Protein AF-A0A9P8BCV2-F1 (afdb_monomer)

Secondary structure (DSSP, 8-state):
------------S-------HHHHHHHHHTT-----SPPHHHHT-SEEEHHHHHHHGGG-S-EEEEEE---EEETTEEE--SS-EEEE-TTS--------STTSSHHHHHHHHHHHHH--S-TTTEE-SSPPP------PPTT-----GGGGGG--SSTTS-PPPEEEEE-GGGHHHHHHHHHHHHGGGEEEEE--B-GGG--HHHHHHHTT--TTS---HHHHHHHHHHHHHGGG--HHHHHHHHHHHHHTT-S-HHHHHHHHHHHHHHHHTBPPPTT--

Nearest PDB structures (foldseek):
  4cvh-assembly1_A-2  TM=4.518E-01  e=1.586E+00  Homo sapiens
  7s04-assembly1_A-2  TM=5.227E-01  e=4.263E+00  Acinetobacter baumannii
  1z9b-assembly1_A  TM=2.284E-01  e=1.909E+00  Geobacillus stearothermophilus

Sequence (281 aa):
MSRGLKGIMTPDTDSLTILTLEELLEFDLLDVRMSNELPHEVITAPLMTRDAYQLVATGIPQYGVIGSIISVHAHNAVEHHSDPRLYLNTNTPFSAIVCGVQGSGKSHTVGVLLEAMMIPGDGRLGTLEKRLSGLVLHYGEHGRLQVCEAAYQCLGLNRSVQVPTVKVYVSPSQITTMGKLYNDVFGNKVEVIPLKIAHRELDARAFLTMMCVNASADPPLYVQIILSLLREMGEDFKYPEFQIMLEEKKKNKELNPMQLSGLQQRMALLESFLQPELGTA

Structure (mmCIF, N/CA/C/O backbone):
data_AF-A0A9P8BCV2-F1
#
_entry.id   AF-A0A9P8BCV2-F1
#
loop_
_atom_site.group_PDB
_atom_site.id
_atom_site.type_symbol
_atom_site.label_atom_id
_atom_site.label_alt_id
_atom_site.label_comp_id
_atom_site.label_asym_id
_atom_site.label_entity_id
_atom_site.label_seq_id
_atom_site.pdbx_PDB_ins_code
_atom_site.Cartn_x
_atom_site.Cartn_y
_atom_site.Cartn_z
_atom_site.occupancy
_atom_site.B_iso_or_equiv
_atom_site.auth_seq_id
_atom_site.auth_comp_id
_atom_site.auth_asym_id
_atom_site.auth_atom_id
_atom_site.pdbx_PDB_model_num
ATOM 1 N N . MET A 1 1 ? 47.663 -57.615 -53.445 1.00 35.28 1 MET A N 1
ATOM 2 C CA . MET A 1 1 ? 46.725 -58.269 -52.506 1.00 35.28 1 MET A CA 1
ATOM 3 C C . MET A 1 1 ? 45.765 -57.195 -52.026 1.00 35.28 1 MET A C 1
ATOM 5 O O . MET A 1 1 ? 46.194 -56.258 -51.382 1.00 35.28 1 MET A O 1
ATOM 9 N N . SER A 1 2 ? 44.596 -57.123 -52.660 1.00 28.98 2 SER A N 1
ATOM 10 C CA . SER A 1 2 ? 43.327 -57.633 -52.107 1.00 28.98 2 SER A CA 1
ATOM 11 C C . SER A 1 2 ? 42.644 -56.559 -51.250 1.00 28.98 2 SER A C 1
ATOM 13 O O . SER A 1 2 ? 43.036 -56.376 -50.109 1.00 28.98 2 SER A O 1
ATOM 15 N N . ARG A 1 3 ? 41.774 -55.730 -51.853 1.00 29.70 3 ARG A N 1
ATOM 16 C CA . ARG A 1 3 ? 40.280 -55.824 -51.868 1.00 29.70 3 ARG A CA 1
ATOM 17 C C . ARG A 1 3 ? 39.721 -54.867 -50.797 1.00 29.70 3 ARG A C 1
ATOM 19 O O . ARG A 1 3 ? 40.200 -54.927 -49.681 1.00 29.70 3 ARG A O 1
ATOM 26 N N . GLY A 1 4 ? 38.745 -53.981 -50.993 1.00 27.59 4 GLY A N 1
ATOM 27 C CA . GLY A 1 4 ? 37.910 -53.516 -52.111 1.00 27.59 4 GLY A CA 1
ATOM 28 C C . GLY A 1 4 ? 37.155 -52.265 -51.593 1.00 27.59 4 GLY A C 1
ATOM 29 O O . GLY A 1 4 ? 36.852 -52.192 -50.411 1.00 27.59 4 GLY A O 1
ATOM 30 N N . LEU A 1 5 ? 37.166 -51.146 -52.320 1.00 28.47 5 LEU A N 1
ATOM 31 C CA . LEU A 1 5 ? 36.038 -50.557 -53.067 1.00 28.47 5 LEU A CA 1
ATOM 32 C C . LEU A 1 5 ? 34.661 -50.466 -52.367 1.00 28.47 5 LEU A C 1
ATOM 34 O O . LEU A 1 5 ? 34.010 -51.479 -52.150 1.00 28.47 5 LEU A O 1
ATOM 38 N N . LYS A 1 6 ? 34.189 -49.206 -52.331 1.00 29.22 6 LYS A N 1
ATOM 39 C CA . LYS A 1 6 ? 32.823 -48.692 -52.585 1.00 29.22 6 LYS A CA 1
ATOM 40 C C . LYS A 1 6 ? 31.719 -48.934 -51.551 1.00 29.22 6 LYS A C 1
ATOM 42 O O . LYS A 1 6 ? 31.369 -50.062 -51.248 1.00 29.22 6 LYS A O 1
ATOM 47 N N . GLY A 1 7 ? 31.034 -47.836 -51.221 1.00 26.39 7 GLY A N 1
ATOM 48 C CA . GLY A 1 7 ? 29.643 -47.865 -50.773 1.00 26.39 7 GLY A CA 1
ATOM 49 C C . GLY A 1 7 ? 29.224 -46.592 -50.050 1.00 26.39 7 GLY A C 1
ATOM 50 O O . GLY A 1 7 ? 29.463 -46.459 -48.860 1.00 26.39 7 GLY A O 1
ATOM 51 N N . ILE A 1 8 ? 28.594 -45.669 -50.776 1.00 41.44 8 ILE A N 1
ATOM 52 C CA . ILE A 1 8 ? 27.680 -44.671 -50.211 1.00 41.44 8 ILE A CA 1
ATOM 53 C C . ILE A 1 8 ? 26.547 -45.436 -49.514 1.00 41.44 8 ILE A C 1
ATOM 55 O O . ILE A 1 8 ? 25.941 -46.291 -50.156 1.00 41.44 8 ILE A O 1
ATOM 59 N N . MET A 1 9 ? 26.242 -45.118 -48.255 1.00 26.98 9 MET A N 1
ATOM 60 C CA . MET A 1 9 ? 24.944 -45.415 -47.639 1.00 26.98 9 MET A CA 1
ATOM 61 C C . MET A 1 9 ? 24.757 -44.550 -46.389 1.00 26.98 9 MET A C 1
ATOM 63 O O . MET A 1 9 ? 25.494 -44.678 -45.416 1.00 26.98 9 MET A O 1
ATOM 67 N N . THR A 1 10 ? 23.780 -43.649 -46.443 1.00 40.22 10 THR A N 1
ATOM 68 C CA . THR A 1 10 ? 23.017 -43.198 -45.271 1.00 40.22 10 THR A CA 1
ATOM 69 C C . THR A 1 10 ? 22.343 -44.404 -44.612 1.00 40.22 10 THR A C 1
ATOM 71 O O . THR A 1 10 ? 21.881 -45.288 -45.337 1.00 40.22 10 THR A O 1
ATOM 74 N N . PRO A 1 11 ? 22.331 -44.464 -43.275 1.00 33.59 11 PRO A N 1
ATOM 75 C CA . PRO A 1 11 ? 21.096 -44.776 -42.530 1.00 33.59 11 PRO A CA 1
ATOM 76 C C . PRO A 1 11 ? 21.028 -43.962 -41.209 1.00 33.59 11 PRO A C 1
ATOM 78 O O . PRO A 1 11 ? 22.062 -43.606 -40.657 1.00 33.59 11 PRO A O 1
ATOM 81 N N . ASP A 1 12 ? 19.916 -43.594 -40.582 1.00 26.61 12 ASP A N 1
ATOM 82 C CA . ASP A 1 12 ? 18.494 -43.780 -40.832 1.00 26.61 12 ASP A CA 1
ATOM 83 C C . ASP A 1 12 ? 17.765 -42.637 -40.102 1.00 26.61 12 ASP A C 1
ATOM 85 O O . ASP A 1 12 ? 17.915 -42.434 -38.895 1.00 26.61 12 ASP A O 1
ATOM 89 N N . THR A 1 13 ? 16.963 -41.875 -40.840 1.00 41.53 13 THR A N 1
ATOM 90 C CA . THR A 1 13 ? 15.673 -41.418 -40.322 1.00 41.53 13 THR A CA 1
ATOM 91 C C . THR A 1 13 ? 14.860 -42.668 -40.024 1.00 41.53 13 THR A C 1
ATOM 93 O O . THR A 1 13 ? 14.576 -43.404 -40.961 1.00 41.53 13 THR A O 1
ATOM 96 N N . ASP A 1 14 ? 14.580 -42.912 -38.746 1.00 39.12 14 ASP A N 1
ATOM 97 C CA . ASP A 1 14 ? 13.465 -43.703 -38.199 1.00 39.12 14 ASP A CA 1
ATOM 98 C C . ASP A 1 14 ? 13.907 -44.405 -36.919 1.00 39.12 14 ASP A C 1
ATOM 100 O O . ASP A 1 14 ? 14.272 -45.575 -36.858 1.00 39.12 14 ASP A O 1
ATOM 104 N N . SER A 1 15 ? 13.830 -43.653 -35.831 1.00 34.03 15 SER A N 1
ATOM 105 C CA . SER A 1 15 ? 13.477 -44.219 -34.533 1.00 34.03 15 SER A CA 1
ATOM 106 C C . SER A 1 15 ? 12.518 -43.245 -33.863 1.00 34.03 15 SER A C 1
ATOM 108 O O . SER A 1 15 ? 12.778 -42.718 -32.788 1.00 34.03 15 SER A O 1
ATOM 110 N N . LEU A 1 16 ? 11.406 -42.957 -34.548 1.00 38.34 16 LEU A N 1
ATOM 111 C CA . LEU A 1 16 ? 10.185 -42.568 -33.856 1.00 38.34 16 LEU A CA 1
ATOM 112 C C . LEU A 1 16 ? 9.770 -43.810 -33.073 1.00 38.34 16 LEU A C 1
ATOM 114 O O . LEU A 1 16 ? 9.130 -44.710 -33.615 1.00 38.34 16 LEU A O 1
ATOM 118 N N . THR A 1 17 ? 10.220 -43.907 -31.825 1.00 45.47 17 THR A N 1
ATOM 119 C CA . THR A 1 17 ? 9.659 -44.849 -30.864 1.00 45.47 17 THR A CA 1
ATOM 120 C C . THR A 1 17 ? 8.167 -44.546 -30.837 1.00 45.47 17 THR A C 1
ATOM 122 O O . THR A 1 17 ? 7.758 -43.484 -30.369 1.00 45.47 17 THR A O 1
ATOM 125 N N . ILE A 1 18 ? 7.358 -45.410 -31.453 1.00 51.16 18 ILE A N 1
ATOM 126 C CA . ILE A 1 18 ? 5.905 -45.295 -31.394 1.00 51.16 18 ILE A CA 1
ATOM 127 C C . ILE A 1 18 ? 5.555 -45.589 -29.942 1.00 51.16 18 ILE A C 1
ATOM 129 O O . ILE A 1 18 ? 5.502 -46.751 -29.543 1.00 51.16 18 ILE A O 1
ATOM 133 N N . LEU A 1 19 ? 5.413 -44.523 -29.156 1.00 56.12 19 LEU A N 1
ATOM 134 C CA . LEU A 1 19 ? 4.905 -44.609 -27.799 1.00 56.12 19 LEU A CA 1
ATOM 135 C C . LEU A 1 19 ? 3.534 -45.275 -27.869 1.00 56.12 19 LEU A C 1
ATOM 137 O O . LEU A 1 19 ? 2.700 -44.964 -28.727 1.00 56.12 19 LEU A O 1
ATOM 141 N N . THR A 1 20 ? 3.334 -46.246 -26.998 1.00 65.00 20 THR A N 1
ATOM 142 C CA . THR A 1 20 ? 2.060 -46.932 -26.850 1.00 65.00 20 THR A CA 1
ATOM 143 C C . THR A 1 20 ? 0.978 -45.934 -26.422 1.00 65.00 20 THR A C 1
ATOM 145 O O . THR A 1 20 ? 1.253 -44.894 -25.824 1.00 65.00 20 THR A O 1
ATOM 148 N N . LEU A 1 21 ? -0.285 -46.235 -26.737 1.00 62.31 21 LEU A N 1
ATOM 149 C CA . LEU A 1 21 ? -1.427 -45.415 -26.305 1.00 62.31 21 LEU A CA 1
ATOM 150 C C . LEU A 1 21 ? -1.481 -45.248 -24.776 1.00 62.31 21 LEU A C 1
ATOM 152 O O . LEU A 1 21 ? -1.946 -44.215 -24.304 1.00 62.31 21 LEU A O 1
ATOM 156 N N . GLU A 1 22 ? -0.991 -46.238 -24.025 1.00 59.25 22 GLU A N 1
ATOM 157 C CA . GLU A 1 22 ? -0.863 -46.170 -22.566 1.00 59.25 22 GLU A CA 1
ATOM 158 C C . GLU A 1 22 ? 0.192 -45.142 -22.140 1.00 59.25 22 GLU A C 1
ATOM 160 O O . GLU A 1 22 ? -0.127 -44.269 -21.342 1.00 59.25 22 GLU A O 1
ATOM 165 N N . GLU A 1 23 ? 1.387 -45.143 -22.743 1.00 56.31 23 GLU A N 1
ATOM 166 C CA . GLU A 1 23 ? 2.422 -44.133 -22.464 1.00 56.31 23 GLU A CA 1
ATOM 167 C C . GLU A 1 23 ? 1.930 -42.709 -22.782 1.00 56.31 23 GLU A C 1
ATOM 169 O O . GLU A 1 23 ? 2.164 -41.782 -22.012 1.00 56.31 23 GLU A O 1
ATOM 174 N N . LEU A 1 24 ? 1.183 -42.520 -23.876 1.00 59.53 24 LEU A N 1
ATOM 175 C CA . LEU A 1 24 ? 0.596 -41.218 -24.228 1.00 59.53 24 LEU A CA 1
ATOM 176 C C . LEU A 1 24 ? -0.465 -40.740 -23.218 1.00 59.53 24 LEU A C 1
ATOM 178 O O . LEU A 1 24 ? -0.552 -39.541 -22.957 1.00 59.53 24 LEU A O 1
ATOM 182 N N . LEU A 1 25 ? -1.247 -41.656 -22.638 1.00 64.69 25 LEU A N 1
ATOM 183 C CA . LEU A 1 25 ? -2.223 -41.361 -21.579 1.00 64.69 25 LEU A CA 1
ATOM 184 C C . LEU A 1 25 ? -1.544 -41.072 -20.232 1.00 64.69 25 LEU A C 1
ATOM 186 O O . LEU A 1 25 ? -2.011 -40.217 -19.480 1.00 64.69 25 LEU A O 1
ATOM 190 N N . GLU A 1 26 ? -0.435 -41.750 -19.931 1.00 59.22 26 GLU A N 1
ATOM 191 C CA . GLU A 1 26 ? 0.380 -41.475 -18.744 1.00 59.22 26 GLU A CA 1
ATOM 192 C C . GLU A 1 26 ? 1.004 -40.073 -18.807 1.00 59.22 26 GLU A C 1
ATOM 194 O O . GLU A 1 26 ? 0.989 -39.352 -17.809 1.00 59.22 26 GLU A O 1
ATOM 199 N N . PHE A 1 27 ? 1.472 -39.637 -19.983 1.00 56.78 27 PHE A N 1
ATOM 200 C CA . PHE A 1 27 ? 1.977 -38.272 -20.180 1.00 56.78 27 PHE A CA 1
ATOM 201 C C . PHE A 1 27 ? 0.885 -37.196 -20.102 1.00 56.78 27 PHE A C 1
ATOM 203 O O . PHE A 1 27 ? 1.161 -36.103 -19.605 1.00 56.78 27 PHE A O 1
ATOM 210 N N . ASP A 1 28 ? -0.346 -37.504 -20.524 1.00 63.59 28 ASP A N 1
ATOM 211 C CA . ASP A 1 28 ? -1.507 -36.609 -20.388 1.00 63.59 28 ASP A CA 1
ATOM 212 C C . ASP A 1 28 ? -1.880 -36.393 -18.908 1.00 63.59 28 ASP A C 1
ATOM 214 O O . ASP A 1 28 ? -2.215 -35.285 -18.492 1.00 63.59 28 ASP A O 1
ATOM 218 N N . LEU A 1 29 ? -1.731 -37.430 -18.073 1.00 56.41 29 LEU A N 1
ATOM 219 C CA . LEU A 1 29 ? -1.966 -37.340 -16.628 1.00 56.41 29 LEU A CA 1
ATOM 220 C C . LEU A 1 29 ? -0.849 -36.593 -15.874 1.00 56.41 29 LEU A C 1
ATOM 222 O O . LEU A 1 29 ? -1.092 -36.033 -14.805 1.00 56.41 29 LEU A O 1
ATOM 226 N N . LEU A 1 30 ? 0.374 -36.618 -16.408 1.00 55.69 30 LEU A N 1
ATOM 227 C CA . LEU A 1 30 ? 1.557 -35.986 -15.815 1.00 55.69 30 LEU A CA 1
ATOM 228 C C . LEU A 1 30 ? 1.764 -34.529 -16.266 1.00 55.69 30 LEU A C 1
ATOM 230 O O . LEU A 1 30 ? 2.697 -33.889 -15.785 1.00 55.69 30 LEU A O 1
ATOM 234 N N . ASP A 1 31 ? 0.931 -34.013 -17.180 1.00 55.44 31 ASP A N 1
ATOM 235 C CA . ASP A 1 31 ? 1.073 -32.700 -17.841 1.00 55.44 31 ASP A CA 1
ATOM 236 C C . ASP A 1 31 ? 2.490 -32.454 -18.404 1.00 55.44 31 ASP A C 1
ATOM 238 O O . ASP A 1 31 ? 2.954 -31.324 -18.568 1.00 55.44 31 ASP A O 1
ATOM 242 N N . VAL A 1 32 ? 3.213 -33.533 -18.726 1.00 53.34 32 VAL A N 1
ATOM 243 C CA . VAL A 1 32 ? 4.519 -33.458 -19.385 1.00 53.34 32 VAL A CA 1
ATOM 244 C C . VAL A 1 32 ? 4.248 -33.374 -20.877 1.00 53.34 32 VAL A C 1
ATOM 246 O O . VAL A 1 32 ? 4.408 -34.327 -21.639 1.00 53.34 32 VAL A O 1
ATOM 249 N N . ARG A 1 33 ? 3.807 -32.197 -21.315 1.00 52.78 33 ARG A N 1
ATOM 250 C CA . ARG A 1 33 ? 3.829 -31.864 -22.734 1.00 52.78 33 ARG A CA 1
ATOM 251 C C . ARG A 1 33 ? 5.293 -31.783 -23.153 1.00 52.78 33 ARG A C 1
ATOM 253 O O . ARG A 1 33 ? 6.055 -30.994 -22.600 1.00 52.78 33 ARG A O 1
ATOM 260 N N . MET A 1 34 ? 5.700 -32.565 -24.154 1.00 49.19 34 MET A N 1
ATOM 261 C CA . MET A 1 34 ? 6.933 -32.288 -24.901 1.00 49.19 34 MET A CA 1
ATOM 262 C C . MET A 1 34 ? 6.725 -31.001 -25.704 1.00 49.19 34 MET A C 1
ATOM 264 O O . MET A 1 34 ? 6.415 -31.020 -26.894 1.00 49.19 34 MET A O 1
ATOM 268 N N . SER A 1 35 ? 6.781 -29.868 -25.019 1.00 47.97 35 SER A N 1
ATOM 269 C CA . SER A 1 35 ? 6.360 -28.595 -25.563 1.00 47.97 35 SER A CA 1
ATOM 270 C C . SER A 1 35 ? 7.542 -27.859 -26.187 1.00 47.97 35 SER A C 1
ATOM 272 O O . SER A 1 35 ? 8.521 -27.554 -25.513 1.00 47.97 35 SER A O 1
ATOM 274 N N . ASN A 1 36 ? 7.375 -27.431 -27.439 1.00 49.69 36 ASN A N 1
ATOM 275 C CA . ASN A 1 36 ? 8.063 -26.260 -28.007 1.00 49.69 36 ASN A CA 1
ATOM 276 C C . ASN A 1 36 ? 7.645 -24.938 -27.306 1.00 49.69 36 ASN A C 1
ATOM 278 O O . ASN A 1 36 ? 7.852 -23.852 -27.846 1.00 49.69 36 ASN A O 1
ATOM 282 N N . GLU A 1 37 ? 6.999 -25.016 -26.141 1.00 55.34 37 GLU A N 1
ATOM 283 C CA . GLU A 1 37 ? 6.603 -23.878 -25.321 1.00 55.34 37 GLU A CA 1
ATOM 284 C C . GLU A 1 37 ? 7.814 -23.431 -24.501 1.00 55.34 37 GLU A C 1
ATOM 286 O O . GLU A 1 37 ? 8.570 -24.248 -23.969 1.00 55.34 37 GLU A O 1
ATOM 291 N N . LEU A 1 38 ? 8.027 -22.116 -24.438 1.00 59.78 38 LEU A N 1
ATOM 292 C CA . LEU A 1 38 ? 9.068 -21.538 -23.594 1.00 59.78 38 LEU A CA 1
ATOM 293 C C . LEU A 1 38 ? 8.852 -22.003 -22.148 1.00 59.78 38 LEU A C 1
ATOM 295 O O . LEU A 1 38 ? 7.702 -22.025 -21.701 1.00 59.78 38 LEU A O 1
ATOM 299 N N . PRO A 1 39 ? 9.923 -22.345 -21.406 1.00 68.88 39 PRO A N 1
ATOM 300 C CA . PRO A 1 39 ? 9.779 -22.833 -20.044 1.00 68.88 39 PRO A CA 1
ATOM 301 C C . PRO A 1 39 ? 8.965 -21.832 -19.228 1.00 68.88 39 PRO A C 1
ATOM 303 O O . PRO A 1 39 ? 9.237 -20.629 -19.276 1.00 68.88 39 PRO A O 1
ATOM 306 N N . HIS A 1 40 ? 7.982 -22.326 -18.473 1.00 72.69 40 HIS A N 1
ATOM 307 C CA . HIS A 1 40 ? 7.119 -21.503 -17.621 1.00 72.69 40 HIS A CA 1
ATOM 308 C C . HIS A 1 40 ? 7.940 -20.533 -16.751 1.00 72.69 40 HIS A C 1
ATOM 310 O O . HIS A 1 40 ? 7.571 -19.373 -16.595 1.00 72.69 40 HIS A O 1
ATOM 316 N N . GLU A 1 41 ? 9.109 -20.978 -16.283 1.00 71.00 41 GLU A N 1
ATOM 317 C CA . GLU A 1 41 ? 10.085 -20.181 -15.530 1.00 71.00 41 GLU A CA 1
ATOM 318 C C . GLU A 1 41 ? 10.493 -18.869 -16.223 1.00 71.00 41 GLU A C 1
ATOM 320 O O . GLU A 1 41 ? 10.677 -17.853 -15.553 1.00 71.00 41 GLU A O 1
ATOM 325 N N . VAL A 1 42 ? 10.604 -18.861 -17.556 1.00 72.81 42 VAL A N 1
ATOM 326 C CA . VAL A 1 42 ? 11.000 -17.681 -18.340 1.00 72.81 42 VAL A CA 1
ATOM 327 C C . VAL A 1 42 ? 9.828 -16.713 -18.497 1.00 72.81 42 VAL A C 1
ATOM 329 O O . VAL A 1 42 ? 10.008 -15.500 -18.414 1.00 72.81 42 VAL A O 1
ATOM 332 N N . ILE A 1 43 ?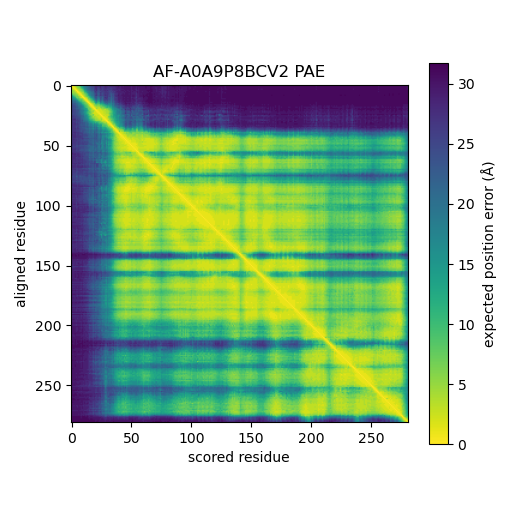 8.612 -17.236 -18.673 1.00 81.88 43 ILE A N 1
ATOM 333 C CA . ILE A 1 43 ? 7.386 -16.429 -18.786 1.00 81.88 43 ILE A CA 1
ATOM 334 C C . ILE A 1 43 ? 7.059 -15.769 -17.443 1.00 81.88 43 ILE A C 1
ATOM 336 O O . ILE A 1 43 ? 6.606 -14.624 -17.407 1.00 81.88 43 ILE A O 1
ATOM 340 N N . THR A 1 44 ? 7.334 -16.460 -16.335 1.00 86.12 44 THR A N 1
ATOM 341 C CA . THR A 1 44 ? 7.125 -15.951 -14.976 1.00 86.12 44 THR A CA 1
ATOM 342 C C . THR A 1 44 ? 8.359 -15.283 -14.379 1.00 86.12 44 THR A C 1
ATOM 344 O O . THR A 1 44 ? 8.444 -15.129 -13.164 1.00 86.12 44 THR A O 1
ATOM 347 N N . ALA A 1 45 ? 9.347 -14.894 -15.184 1.00 89.75 45 ALA A N 1
ATOM 348 C CA . ALA A 1 45 ? 10.474 -14.128 -14.673 1.00 89.75 45 ALA A CA 1
ATOM 349 C C . ALA A 1 45 ? 9.996 -12.704 -14.316 1.00 89.75 45 ALA A C 1
ATOM 351 O O . ALA A 1 45 ? 9.478 -11.998 -15.187 1.00 89.75 45 ALA A O 1
ATOM 352 N N . PRO A 1 46 ? 10.152 -12.240 -13.061 1.00 92.31 46 PRO A N 1
ATOM 353 C CA . PRO A 1 46 ? 9.697 -10.908 -12.669 1.00 92.31 46 PRO A CA 1
ATOM 354 C C . PRO A 1 46 ? 10.565 -9.798 -13.264 1.00 92.31 46 PRO A C 1
ATOM 356 O O . PRO A 1 46 ? 10.078 -8.697 -13.501 1.00 92.31 46 PRO A O 1
ATOM 359 N N . LEU A 1 47 ? 11.841 -10.084 -13.524 1.00 92.12 47 LEU A N 1
ATOM 360 C CA . LEU A 1 47 ? 12.817 -9.146 -14.060 1.00 92.12 47 LEU A CA 1
ATOM 361 C C . LEU A 1 47 ? 13.408 -9.709 -15.350 1.00 92.12 47 LEU A C 1
ATOM 363 O O . LEU A 1 47 ? 13.831 -10.862 -15.378 1.00 92.12 47 LEU A O 1
ATOM 367 N N . MET A 1 48 ? 13.440 -8.903 -16.409 1.00 90.81 48 MET A N 1
ATOM 368 C CA . MET A 1 48 ? 13.827 -9.371 -17.739 1.00 90.81 48 MET A CA 1
ATOM 369 C C . MET A 1 48 ? 14.701 -8.356 -18.464 1.00 90.81 48 MET A C 1
ATOM 371 O O . MET A 1 48 ? 14.420 -7.156 -18.473 1.00 90.81 48 MET A O 1
ATOM 375 N N . THR A 1 49 ? 15.744 -8.853 -19.121 1.00 91.00 49 THR A N 1
ATOM 376 C CA . THR A 1 49 ? 16.540 -8.074 -20.075 1.00 91.00 49 THR A CA 1
ATOM 377 C C . THR A 1 49 ? 15.793 -7.938 -21.401 1.00 91.00 49 THR A C 1
ATOM 379 O O . THR A 1 49 ? 14.819 -8.653 -21.662 1.00 91.00 49 THR A O 1
ATOM 382 N N . ARG A 1 50 ? 16.244 -7.032 -22.276 1.00 89.81 50 ARG A N 1
ATOM 383 C CA . ARG A 1 50 ? 15.661 -6.907 -23.617 1.00 89.81 50 ARG A CA 1
ATOM 384 C C . ARG A 1 50 ? 15.745 -8.198 -24.420 1.00 89.81 50 ARG A C 1
ATOM 386 O O . ARG A 1 50 ? 14.752 -8.568 -25.046 1.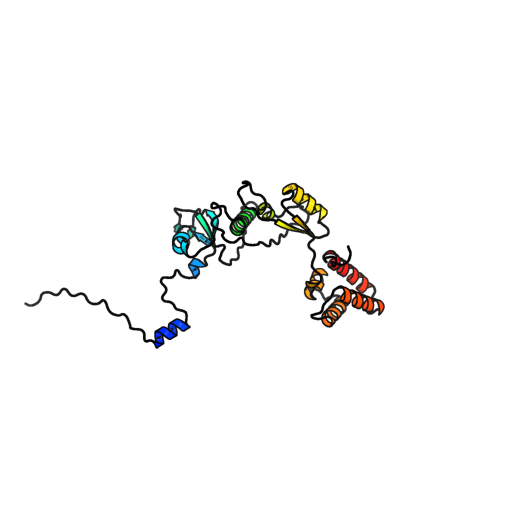00 89.81 50 ARG A O 1
ATOM 393 N N . ASP A 1 51 ? 16.903 -8.844 -24.399 1.00 86.25 51 ASP A N 1
ATOM 394 C CA . ASP A 1 51 ? 17.153 -10.062 -25.169 1.00 86.25 51 ASP A CA 1
ATOM 395 C C . ASP A 1 51 ? 16.189 -11.171 -24.725 1.00 86.25 51 ASP A C 1
ATOM 397 O O . ASP A 1 51 ? 15.543 -11.808 -25.554 1.00 86.25 51 ASP A O 1
ATOM 401 N N . ALA A 1 52 ? 15.986 -11.315 -23.409 1.00 85.62 52 ALA A N 1
ATOM 402 C CA . ALA A 1 52 ? 15.005 -12.241 -22.853 1.00 85.62 52 ALA A CA 1
ATOM 403 C C . ALA A 1 52 ? 13.572 -11.870 -23.260 1.00 85.62 52 ALA A C 1
ATOM 405 O O . ALA A 1 52 ? 12.833 -12.727 -23.737 1.00 85.62 52 ALA A O 1
ATOM 406 N N . TYR A 1 53 ? 13.191 -10.592 -23.149 1.00 87.19 53 TYR A N 1
ATOM 407 C CA . TYR A 1 53 ? 11.861 -10.122 -23.546 1.00 87.19 53 TYR A CA 1
ATOM 408 C C . TYR A 1 53 ? 11.548 -10.427 -25.018 1.00 87.19 53 TYR A C 1
ATOM 410 O O . TYR A 1 53 ? 10.428 -10.815 -25.326 1.00 87.19 53 TYR A O 1
ATOM 418 N N . GLN A 1 54 ? 12.511 -10.296 -25.936 1.00 86.31 54 GLN A N 1
ATOM 419 C CA . GLN A 1 54 ? 12.296 -10.609 -27.356 1.00 86.31 54 GLN A CA 1
ATOM 420 C C . GLN A 1 54 ? 11.970 -12.085 -27.603 1.00 86.31 54 GLN A C 1
ATOM 422 O O . GLN A 1 54 ? 11.203 -12.383 -28.516 1.00 86.31 54 GLN A O 1
ATOM 427 N N . LEU A 1 55 ? 12.513 -12.988 -26.784 1.00 83.06 55 LEU A N 1
ATOM 428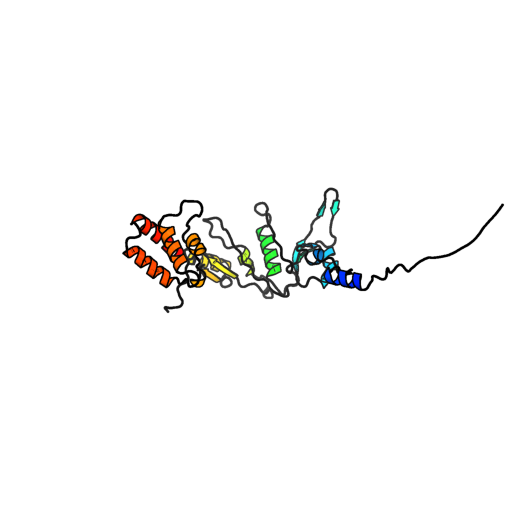 C CA . LEU A 1 55 ? 12.233 -14.421 -26.870 1.00 83.06 55 LEU A CA 1
ATOM 429 C C . LEU A 1 55 ? 10.831 -14.765 -26.353 1.00 83.06 55 LEU A C 1
ATOM 431 O O . LEU A 1 55 ? 10.213 -15.688 -26.871 1.00 83.06 55 LEU A O 1
ATOM 435 N N . VAL A 1 56 ? 10.316 -14.017 -25.370 1.00 81.88 56 VAL A N 1
ATOM 436 C CA . VAL A 1 56 ? 9.036 -14.306 -24.690 1.00 81.88 56 VAL A CA 1
ATOM 437 C C . VAL A 1 56 ? 7.932 -13.275 -24.935 1.00 81.88 56 VAL A C 1
ATOM 439 O O . VAL A 1 56 ? 6.896 -13.319 -24.275 1.00 81.88 56 VAL A O 1
ATOM 442 N N . ALA A 1 57 ? 8.118 -12.347 -25.878 1.00 73.44 57 ALA A N 1
ATOM 443 C CA . ALA A 1 57 ? 7.244 -11.183 -26.061 1.00 73.44 57 ALA A CA 1
ATOM 444 C C . ALA A 1 57 ? 5.764 -11.549 -26.262 1.00 73.44 57 ALA A C 1
ATOM 446 O O . ALA A 1 57 ? 4.883 -10.812 -25.830 1.00 73.44 57 ALA A O 1
ATOM 447 N N . THR A 1 58 ? 5.480 -12.696 -26.885 1.00 76.06 58 THR A N 1
ATOM 448 C CA . THR A 1 58 ? 4.113 -13.190 -27.115 1.00 76.06 58 THR A CA 1
ATOM 449 C C . THR A 1 58 ? 3.434 -13.722 -25.851 1.00 76.06 58 THR A C 1
ATOM 451 O O . THR A 1 58 ? 2.212 -13.819 -25.825 1.00 76.06 58 THR A O 1
ATOM 454 N N . GLY A 1 59 ? 4.204 -14.078 -24.819 1.00 79.19 59 GLY A N 1
ATOM 455 C CA . GLY A 1 59 ? 3.710 -14.650 -23.564 1.00 79.19 59 GLY A CA 1
ATOM 456 C C . GLY A 1 59 ? 3.510 -13.636 -22.436 1.00 79.19 59 GLY A C 1
ATOM 457 O O . GLY A 1 59 ? 3.011 -14.009 -21.378 1.00 79.19 59 GLY A O 1
ATOM 458 N N . ILE A 1 60 ? 3.891 -12.367 -22.631 1.00 84.69 60 ILE A N 1
ATOM 459 C CA . ILE A 1 60 ? 3.864 -11.345 -21.575 1.00 84.69 60 ILE A CA 1
ATOM 460 C C . ILE A 1 60 ? 2.931 -10.201 -21.981 1.00 84.69 60 ILE A C 1
ATOM 462 O O . ILE A 1 60 ? 3.354 -9.290 -22.696 1.00 84.69 60 ILE A O 1
ATOM 466 N N . PRO A 1 61 ? 1.669 -10.213 -21.510 1.00 85.56 61 PRO A N 1
ATOM 467 C CA . PRO A 1 61 ? 0.682 -9.209 -21.904 1.00 85.56 61 PRO A CA 1
ATOM 468 C C . PRO A 1 61 ? 0.987 -7.823 -21.324 1.00 85.56 61 PRO A C 1
ATOM 470 O O . PRO A 1 61 ? 0.560 -6.809 -21.867 1.00 85.56 61 PRO A O 1
ATOM 473 N N . GLN A 1 62 ? 1.713 -7.758 -20.202 1.00 91.19 62 GLN A N 1
ATOM 474 C CA . GLN A 1 62 ? 1.945 -6.520 -19.464 1.00 91.19 62 GLN A CA 1
ATOM 475 C C . GLN A 1 62 ? 3.353 -6.484 -18.880 1.00 91.19 62 GLN A C 1
ATOM 477 O O . GLN A 1 62 ? 3.823 -7.464 -18.302 1.00 91.19 62 GLN A O 1
ATOM 482 N N . TYR A 1 63 ? 4.024 -5.348 -19.015 1.00 93.38 63 TYR A N 1
ATOM 483 C CA . TYR A 1 63 ? 5.361 -5.133 -18.484 1.00 93.38 63 TYR A CA 1
ATOM 484 C C . TYR A 1 63 ? 5.640 -3.643 -18.285 1.00 93.38 63 TYR A C 1
ATOM 486 O O . TYR A 1 63 ? 5.117 -2.794 -19.008 1.00 93.38 63 TYR A O 1
ATOM 494 N N . GLY A 1 64 ? 6.529 -3.340 -17.344 1.00 93.94 64 GLY A N 1
ATOM 495 C CA . GLY A 1 64 ? 7.057 -2.004 -17.102 1.00 93.94 64 GLY A CA 1
ATOM 496 C C . GLY A 1 64 ? 8.520 -1.871 -17.511 1.00 93.94 64 GLY A C 1
ATOM 497 O O . GLY A 1 64 ? 9.278 -2.827 -17.387 1.00 93.94 64 GLY A O 1
ATOM 498 N N . VAL A 1 65 ? 8.949 -0.697 -17.960 1.00 94.56 65 VAL A N 1
ATOM 499 C CA . VAL A 1 65 ? 10.369 -0.351 -18.126 1.00 94.56 65 VAL A CA 1
ATOM 500 C C . VAL A 1 65 ? 10.849 0.295 -16.835 1.00 94.56 65 VAL A C 1
ATOM 502 O O . VAL A 1 65 ? 10.336 1.343 -16.455 1.00 94.56 65 VAL A O 1
ATOM 505 N N . ILE A 1 66 ? 11.831 -0.310 -16.166 1.00 93.75 66 ILE A N 1
ATOM 506 C CA . ILE A 1 66 ? 12.256 0.144 -14.832 1.00 93.75 66 ILE A CA 1
ATOM 507 C C . ILE A 1 66 ? 13.655 0.758 -14.792 1.00 93.75 66 ILE A C 1
ATOM 509 O O . ILE A 1 66 ? 14.047 1.338 -13.782 1.00 93.75 66 ILE A O 1
ATOM 513 N N . GLY A 1 67 ? 14.426 0.636 -15.872 1.00 92.19 67 GLY A N 1
ATOM 514 C CA . GLY A 1 67 ? 15.751 1.236 -15.942 1.00 92.19 67 GLY A CA 1
ATOM 515 C C . GLY A 1 67 ? 16.628 0.662 -17.041 1.00 92.19 67 GLY A C 1
ATOM 516 O O . GLY A 1 67 ? 16.146 0.072 -18.013 1.00 92.19 67 GLY A O 1
ATOM 517 N N . SER A 1 68 ? 17.932 0.857 -16.865 1.00 92.25 68 SER A N 1
ATOM 518 C CA . SER A 1 68 ? 18.968 0.420 -17.793 1.00 92.25 68 SER A CA 1
ATOM 519 C C . SER A 1 68 ? 20.048 -0.401 -17.092 1.00 92.25 68 SER A C 1
ATOM 521 O O . SER A 1 68 ? 20.546 -0.003 -16.039 1.00 92.25 68 SER A O 1
ATOM 523 N N . ILE A 1 69 ? 20.456 -1.503 -17.707 1.00 91.50 69 ILE A N 1
ATOM 524 C CA . ILE A 1 69 ? 21.581 -2.340 -17.301 1.00 91.50 69 ILE A CA 1
ATOM 525 C C . ILE A 1 69 ? 22.874 -1.657 -17.753 1.00 91.50 69 ILE A C 1
ATOM 527 O O . ILE A 1 69 ? 23.052 -1.380 -18.937 1.00 91.50 69 ILE A O 1
ATOM 531 N N . ILE A 1 70 ? 23.775 -1.384 -16.810 1.00 91.00 70 ILE A N 1
ATOM 532 C CA . ILE A 1 70 ? 25.096 -0.796 -17.096 1.00 91.00 70 ILE A CA 1
ATOM 533 C C . ILE A 1 70 ? 26.099 -1.910 -17.433 1.00 91.00 70 ILE A C 1
ATOM 535 O O . ILE A 1 70 ? 26.802 -1.860 -18.445 1.00 91.00 70 ILE A O 1
ATOM 539 N N . SER A 1 71 ? 26.140 -2.930 -16.582 1.00 89.75 71 SER A N 1
ATOM 540 C CA . SER A 1 71 ? 26.968 -4.124 -16.725 1.00 89.75 71 SER A CA 1
ATOM 541 C C . SER A 1 71 ? 26.423 -5.236 -15.834 1.00 89.75 71 SER A C 1
ATOM 543 O O . SER A 1 71 ? 25.840 -4.972 -14.779 1.00 89.75 71 SER A O 1
ATOM 545 N N . VAL A 1 72 ? 26.633 -6.483 -16.246 1.00 86.94 72 VAL A N 1
ATOM 546 C CA . VAL A 1 72 ? 26.369 -7.669 -15.428 1.00 86.94 72 VAL A CA 1
ATOM 547 C C . VAL A 1 72 ? 27.713 -8.270 -15.039 1.00 86.94 72 VAL A C 1
ATOM 549 O O . VAL A 1 72 ? 28.540 -8.568 -15.897 1.00 86.94 72 VAL A O 1
ATOM 552 N N . HIS A 1 73 ? 27.955 -8.403 -13.735 1.00 89.50 73 HIS A N 1
ATOM 553 C CA . HIS A 1 73 ? 29.206 -8.931 -13.199 1.00 89.50 73 HIS A CA 1
ATOM 554 C C . HIS A 1 73 ? 28.994 -10.363 -12.702 1.00 89.50 73 HIS A C 1
ATOM 556 O O . HIS A 1 73 ? 28.305 -10.582 -11.707 1.00 89.50 73 HIS A O 1
ATOM 562 N N . ALA A 1 74 ? 29.620 -11.326 -13.373 1.00 88.19 74 ALA A N 1
ATOM 563 C CA . ALA A 1 74 ? 29.766 -12.705 -12.920 1.00 88.19 74 ALA A CA 1
ATOM 564 C C . ALA A 1 74 ? 31.217 -12.956 -12.478 1.00 88.19 74 ALA A C 1
ATOM 566 O O . ALA A 1 74 ? 32.112 -12.176 -12.804 1.00 88.19 74 ALA A O 1
ATOM 567 N N . HIS A 1 75 ? 31.471 -14.052 -11.752 1.00 83.56 75 HIS A N 1
ATOM 568 C CA . HIS A 1 75 ? 32.767 -14.324 -11.107 1.00 83.56 75 HIS A CA 1
ATOM 569 C C . HIS A 1 75 ? 34.002 -14.100 -12.000 1.00 83.56 75 HIS A C 1
ATOM 571 O O . HIS A 1 75 ? 35.016 -13.645 -11.483 1.00 83.56 75 HIS A O 1
ATOM 577 N N . ASN A 1 76 ? 33.907 -14.358 -13.312 1.00 86.56 76 ASN A N 1
ATOM 578 C CA . ASN A 1 76 ? 34.998 -14.171 -14.278 1.00 86.56 76 ASN A CA 1
ATOM 579 C C . ASN A 1 76 ? 34.567 -13.463 -15.578 1.00 86.56 76 ASN A C 1
ATOM 581 O O . ASN A 1 76 ? 35.281 -13.538 -16.576 1.00 86.56 76 ASN A O 1
ATOM 585 N N . ALA A 1 77 ? 33.402 -12.814 -15.605 1.00 86.44 77 ALA A N 1
ATOM 586 C CA . ALA A 1 77 ? 32.888 -12.180 -16.815 1.00 86.44 77 ALA A CA 1
ATOM 587 C C . ALA A 1 77 ? 32.176 -10.869 -16.485 1.00 86.44 77 ALA A C 1
ATOM 589 O O . ALA A 1 77 ? 31.435 -10.776 -15.507 1.00 86.44 77 ALA A O 1
ATOM 590 N N . VAL A 1 78 ? 32.413 -9.861 -17.319 1.00 88.38 78 VAL A N 1
ATOM 591 C CA . VAL A 1 78 ? 31.625 -8.631 -17.334 1.00 88.38 78 VAL A CA 1
ATOM 592 C C . VAL A 1 78 ? 30.895 -8.607 -18.660 1.00 88.38 78 VAL A C 1
ATOM 594 O O . VAL A 1 78 ? 31.522 -8.558 -19.718 1.00 88.38 78 VAL A O 1
ATOM 597 N N . GLU A 1 79 ? 29.576 -8.681 -18.594 1.00 85.44 79 GLU A N 1
ATOM 598 C CA . GLU A 1 79 ? 28.717 -8.653 -19.767 1.00 85.44 79 GLU A CA 1
ATOM 599 C C . GLU A 1 79 ? 28.116 -7.259 -19.927 1.00 85.44 79 GLU A C 1
ATOM 601 O O . GLU A 1 79 ? 27.655 -6.629 -18.968 1.00 85.44 79 GLU A O 1
ATOM 606 N N . HIS A 1 80 ? 28.132 -6.777 -21.165 1.00 86.56 80 HIS A N 1
ATOM 607 C CA . HIS A 1 80 ? 27.496 -5.532 -21.564 1.00 86.56 80 HIS A CA 1
ATOM 608 C C . HIS A 1 80 ? 26.395 -5.852 -22.568 1.00 86.56 80 HIS A C 1
ATOM 610 O O . HIS A 1 80 ? 26.640 -6.513 -23.577 1.00 86.56 80 HIS A O 1
ATOM 616 N N . HIS A 1 81 ? 25.187 -5.363 -22.300 1.00 83.19 81 HIS A N 1
ATOM 617 C CA . HIS A 1 81 ? 24.057 -5.537 -23.205 1.00 83.19 81 HIS A CA 1
ATOM 618 C C . HIS A 1 81 ? 24.041 -4.419 -24.245 1.00 83.19 81 HIS A C 1
ATOM 620 O O . HIS A 1 81 ? 24.185 -3.244 -23.908 1.00 83.19 81 HIS A O 1
ATOM 626 N N . SER A 1 82 ? 23.833 -4.786 -25.513 1.00 85.56 82 SER A N 1
ATOM 627 C CA . SER A 1 82 ? 23.698 -3.810 -26.605 1.00 85.56 82 SER A CA 1
ATOM 628 C C . SER A 1 82 ? 22.430 -2.964 -26.449 1.00 85.56 82 SER A C 1
ATOM 630 O O . SER A 1 82 ? 22.452 -1.762 -26.700 1.00 85.56 82 SER A O 1
ATOM 632 N N . ASP A 1 83 ? 21.334 -3.583 -25.997 1.00 89.88 83 ASP A N 1
ATOM 633 C CA . ASP A 1 83 ? 20.125 -2.887 -25.562 1.00 89.88 83 ASP A CA 1
ATOM 634 C C . ASP A 1 83 ? 20.029 -2.962 -24.033 1.00 89.88 83 ASP A C 1
ATOM 636 O O . ASP A 1 83 ? 19.756 -4.033 -23.484 1.00 89.88 83 ASP A O 1
ATOM 640 N N . PRO A 1 84 ? 20.255 -1.848 -23.319 1.00 92.19 84 PRO A N 1
ATOM 641 C CA . PRO A 1 84 ? 20.357 -1.882 -21.872 1.00 92.19 84 PRO A CA 1
ATOM 642 C C . PRO A 1 84 ? 18.989 -1.921 -21.183 1.00 92.19 84 PRO A C 1
ATOM 644 O O . PRO A 1 84 ? 18.949 -1.894 -19.960 1.00 92.19 84 PRO A O 1
ATOM 647 N N . ARG A 1 85 ? 17.854 -1.926 -21.894 1.00 92.94 85 ARG A N 1
ATOM 648 C CA . ARG A 1 85 ? 16.536 -1.809 -21.251 1.00 92.94 85 ARG A CA 1
ATOM 649 C C . ARG A 1 85 ? 16.242 -2.982 -20.318 1.00 92.94 85 ARG A C 1
ATOM 651 O O . ARG A 1 85 ? 16.337 -4.148 -20.704 1.00 92.94 85 ARG A O 1
ATOM 658 N N . LEU A 1 86 ? 15.824 -2.633 -19.103 1.00 92.69 86 LEU A N 1
ATOM 659 C CA . LEU A 1 86 ? 15.411 -3.560 -18.061 1.00 92.69 86 LEU A CA 1
ATOM 660 C C . LEU A 1 86 ? 13.899 -3.476 -17.858 1.00 92.69 86 LEU A C 1
ATOM 662 O O . LEU A 1 86 ? 13.344 -2.389 -17.657 1.00 92.69 86 LEU A O 1
ATOM 666 N N . TYR A 1 87 ? 13.251 -4.633 -17.893 1.00 94.00 87 TYR A N 1
ATOM 667 C CA . TYR A 1 87 ? 11.807 -4.767 -17.811 1.00 94.00 87 TYR A CA 1
ATOM 668 C C . TYR A 1 87 ? 11.382 -5.468 -16.529 1.00 94.00 87 TYR A C 1
ATOM 670 O O . TYR A 1 87 ? 12.045 -6.390 -16.057 1.00 94.00 87 TYR A O 1
ATOM 678 N N . LEU A 1 88 ? 10.231 -5.057 -16.015 1.00 94.56 88 LEU A N 1
ATOM 679 C CA . LEU A 1 88 ? 9.514 -5.706 -14.935 1.00 94.56 88 LEU A CA 1
ATOM 680 C C . LEU A 1 88 ? 8.261 -6.374 -15.494 1.00 94.56 88 LEU A C 1
ATOM 682 O O . LEU A 1 88 ? 7.418 -5.706 -16.092 1.00 94.56 88 LEU A O 1
ATOM 686 N N . ASN A 1 89 ? 8.114 -7.671 -15.271 1.00 93.31 89 ASN A N 1
ATOM 687 C CA . ASN A 1 89 ? 6.890 -8.389 -15.583 1.00 93.31 89 ASN A CA 1
ATOM 688 C C . ASN A 1 89 ? 5.840 -8.101 -14.505 1.00 93.31 89 ASN A C 1
ATOM 690 O O . ASN A 1 89 ? 5.886 -8.659 -13.409 1.00 93.31 89 ASN A O 1
ATOM 694 N N . THR A 1 90 ? 4.881 -7.231 -14.813 1.00 92.50 90 THR A N 1
ATOM 695 C CA . THR A 1 90 ? 3.810 -6.857 -13.878 1.00 92.50 90 THR A CA 1
ATOM 696 C C . THR A 1 90 ? 2.715 -7.919 -13.769 1.00 92.50 90 THR A C 1
ATOM 698 O O . THR A 1 90 ? 1.845 -7.804 -12.910 1.00 92.50 90 THR A O 1
ATOM 701 N N . ASN A 1 91 ? 2.762 -8.963 -14.604 1.00 90.31 91 ASN A N 1
ATOM 702 C CA . ASN A 1 91 ? 1.830 -10.088 -14.568 1.00 90.31 91 ASN A CA 1
ATOM 703 C C . ASN A 1 91 ? 2.294 -11.227 -13.641 1.00 90.31 91 ASN A C 1
ATOM 705 O O . ASN A 1 91 ? 1.520 -12.133 -13.342 1.00 90.31 91 ASN A O 1
ATOM 709 N N . THR A 1 92 ? 3.545 -11.185 -13.182 1.00 90.06 92 THR A N 1
ATOM 710 C CA . THR A 1 92 ? 4.122 -12.201 -12.299 1.00 90.06 92 THR A CA 1
ATOM 711 C C . THR A 1 92 ? 4.104 -11.717 -10.849 1.00 90.06 92 THR A C 1
ATOM 713 O O . THR A 1 92 ? 4.551 -10.600 -10.583 1.00 90.06 92 THR A O 1
ATOM 716 N N . PRO A 1 93 ? 3.658 -12.536 -9.879 1.00 91.31 93 PRO A N 1
ATOM 717 C CA . PRO A 1 93 ? 3.785 -12.196 -8.469 1.00 91.31 93 PRO A CA 1
ATOM 718 C C . PRO A 1 93 ? 5.259 -12.199 -8.050 1.00 91.31 93 PRO A C 1
ATOM 720 O O . PRO A 1 93 ? 5.970 -13.184 -8.236 1.00 91.31 93 PRO A O 1
ATOM 723 N N . PHE A 1 94 ? 5.722 -11.111 -7.439 1.00 93.19 94 PHE A N 1
ATOM 724 C CA . PHE A 1 94 ? 7.083 -11.027 -6.920 1.00 93.19 94 PHE A CA 1
ATOM 725 C C . PHE A 1 94 ? 7.142 -10.249 -5.610 1.00 93.19 94 PHE A C 1
ATOM 727 O O . PHE A 1 94 ? 6.256 -9.466 -5.274 1.00 93.19 94 PHE A O 1
ATOM 734 N N . SER A 1 95 ? 8.223 -10.470 -4.868 1.00 94.38 95 SER A N 1
ATOM 735 C CA . SER A 1 95 ? 8.604 -9.658 -3.717 1.00 94.38 95 SER A CA 1
ATOM 736 C C . SER A 1 95 ? 9.934 -8.986 -4.016 1.00 94.38 95 SER A C 1
ATOM 738 O O . SER A 1 95 ? 10.847 -9.621 -4.539 1.00 94.38 95 SER A O 1
ATOM 740 N N . ALA A 1 96 ? 10.045 -7.703 -3.689 1.00 93.06 96 ALA A N 1
ATOM 741 C CA . ALA A 1 96 ? 11.266 -6.936 -3.882 1.00 93.06 96 ALA A CA 1
ATOM 742 C C . ALA A 1 96 ? 11.670 -6.261 -2.572 1.00 93.06 96 ALA A C 1
ATOM 744 O O . ALA A 1 96 ? 10.840 -5.672 -1.880 1.00 93.06 96 ALA A O 1
ATOM 745 N N . ILE A 1 97 ? 12.961 -6.330 -2.254 1.00 94.88 97 ILE A N 1
ATOM 746 C CA . ILE A 1 97 ? 13.567 -5.603 -1.139 1.00 94.88 97 ILE A CA 1
ATOM 747 C C . ILE A 1 97 ? 14.480 -4.542 -1.744 1.00 94.88 97 ILE A C 1
ATOM 749 O O . ILE A 1 97 ? 15.451 -4.869 -2.422 1.00 94.88 97 ILE A O 1
ATOM 753 N N . VAL A 1 98 ? 14.169 -3.269 -1.499 1.00 94.25 98 VAL A N 1
ATOM 754 C CA . VAL A 1 98 ? 14.967 -2.136 -1.985 1.00 94.25 98 VAL A CA 1
ATOM 755 C C . VAL A 1 98 ? 15.771 -1.563 -0.822 1.00 94.25 98 VAL A C 1
ATOM 757 O O . VAL A 1 98 ? 15.225 -0.915 0.072 1.00 94.25 98 VAL A O 1
ATOM 760 N N . CYS A 1 99 ? 17.081 -1.799 -0.822 1.00 94.69 99 CYS A N 1
ATOM 761 C CA . CYS A 1 99 ? 18.008 -1.337 0.210 1.00 94.69 99 CYS A CA 1
ATOM 762 C C . CYS A 1 99 ? 19.158 -0.519 -0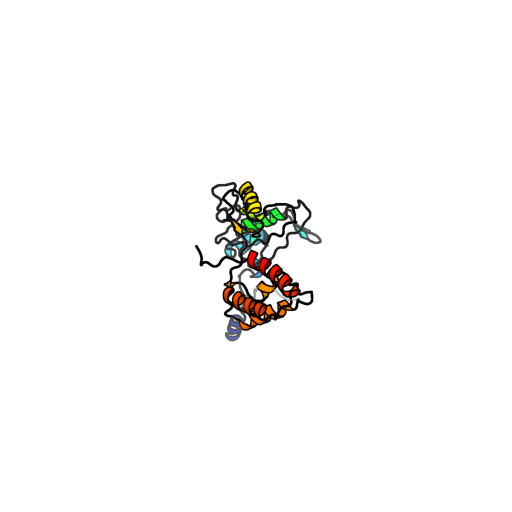.397 1.00 94.69 99 CYS A C 1
ATOM 764 O O . CYS A 1 99 ? 19.388 -0.532 -1.602 1.00 94.69 99 CYS A O 1
ATOM 766 N N . GLY A 1 100 ? 19.855 0.255 0.436 1.00 92.62 100 GLY A N 1
ATOM 767 C CA . GLY A 1 100 ? 20.926 1.140 -0.019 1.00 92.62 100 GLY A CA 1
ATOM 768 C C . GLY A 1 100 ? 21.144 2.342 0.895 1.00 92.62 100 GLY A C 1
ATOM 769 O O . GLY A 1 100 ? 20.287 2.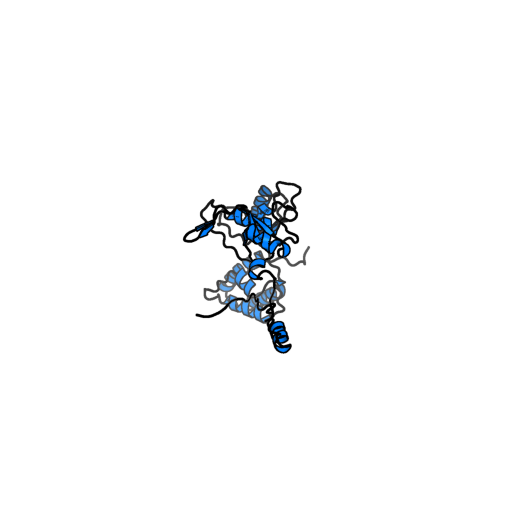703 1.709 1.00 92.62 100 GLY A O 1
ATOM 770 N N . VAL A 1 101 ? 22.288 3.003 0.729 1.00 93.31 101 VAL A N 1
ATOM 771 C CA . VAL A 1 101 ? 22.678 4.191 1.507 1.00 93.31 101 VAL A CA 1
ATOM 772 C C . VAL A 1 101 ? 21.721 5.370 1.291 1.00 93.31 101 VAL A C 1
ATOM 774 O O . VAL A 1 101 ? 20.900 5.370 0.367 1.00 93.31 101 VAL A O 1
ATOM 777 N N . GLN A 1 102 ? 21.768 6.387 2.149 1.00 89.38 102 GLN A N 1
ATOM 778 C CA . GLN A 1 102 ? 20.989 7.610 1.938 1.00 89.38 102 GLN A CA 1
ATOM 779 C C . GLN A 1 102 ? 21.343 8.240 0.578 1.00 89.38 102 GLN A C 1
ATOM 781 O O . GLN A 1 102 ? 22.509 8.304 0.210 1.00 89.38 102 GLN A O 1
ATOM 786 N N . GLY A 1 103 ? 20.331 8.658 -0.188 1.00 89.19 103 GLY A N 1
ATOM 787 C CA . GLY A 1 103 ? 20.534 9.250 -1.518 1.00 89.19 103 GLY A CA 1
ATOM 788 C C . GLY A 1 103 ? 20.795 8.260 -2.663 1.00 89.19 103 GLY A C 1
ATOM 789 O O . GLY A 1 103 ? 20.890 8.691 -3.802 1.00 89.19 103 GLY A O 1
ATOM 790 N N . SER A 1 104 ? 20.833 6.946 -2.412 1.00 92.75 104 SER A N 1
ATOM 791 C CA . SER A 1 104 ? 21.036 5.919 -3.462 1.00 92.75 104 SER A CA 1
ATOM 792 C C . SER A 1 104 ? 19.852 5.702 -4.419 1.00 92.75 104 SER A C 1
ATOM 794 O O . SER A 1 104 ? 19.920 4.834 -5.279 1.00 92.75 104 SER A O 1
ATOM 796 N N . GLY A 1 105 ? 18.757 6.453 -4.270 1.00 91.88 105 GLY A N 1
ATOM 797 C CA . GLY A 1 105 ? 17.591 6.333 -5.150 1.00 91.88 105 GLY A CA 1
ATOM 798 C C . GLY A 1 105 ? 16.571 5.257 -4.761 1.00 91.88 105 GLY A C 1
ATOM 799 O O . GLY A 1 105 ? 15.692 4.971 -5.558 1.00 91.88 105 GLY A O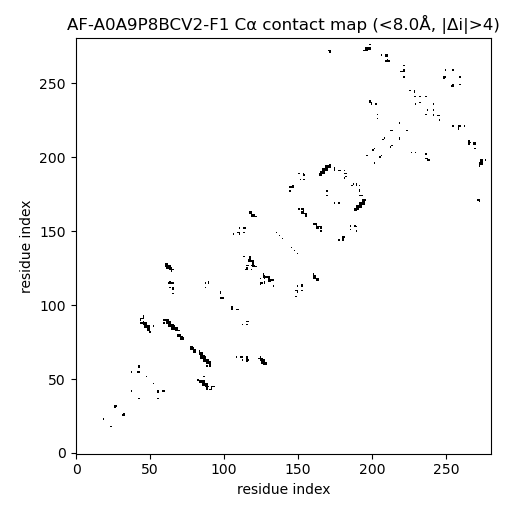 1
ATOM 800 N N . LYS A 1 106 ? 16.610 4.701 -3.540 1.00 93.31 106 LYS A N 1
ATOM 801 C CA . LYS A 1 106 ? 15.630 3.690 -3.074 1.00 93.31 106 LYS A CA 1
ATOM 802 C C . LYS A 1 106 ? 14.169 4.078 -3.334 1.00 93.31 106 LYS A C 1
ATOM 804 O O . LYS A 1 106 ? 13.431 3.327 -3.963 1.00 93.31 106 LYS A O 1
ATOM 809 N N . SER A 1 107 ? 13.757 5.255 -2.859 1.00 91.00 107 SER A N 1
ATOM 810 C CA . SER A 1 107 ? 12.386 5.737 -3.034 1.00 91.00 107 SER A CA 1
ATOM 811 C C . SER A 1 107 ? 12.047 5.973 -4.506 1.00 91.00 107 SER A C 1
ATOM 813 O O . SER A 1 107 ? 10.931 5.693 -4.928 1.00 91.00 107 SER A O 1
ATOM 815 N N . HIS A 1 108 ? 13.030 6.410 -5.302 1.00 92.88 108 HIS A N 1
ATOM 816 C CA . HIS A 1 108 ? 12.881 6.559 -6.747 1.00 92.88 108 HIS A CA 1
ATOM 817 C C . HIS A 1 108 ? 12.637 5.204 -7.420 1.00 92.88 108 HIS A C 1
ATOM 819 O O . HIS A 1 108 ? 11.692 5.078 -8.187 1.00 92.88 108 HIS A O 1
ATOM 825 N N . THR A 1 109 ? 13.405 4.166 -7.073 1.00 94.75 109 THR A N 1
ATOM 826 C CA . THR A 1 109 ? 13.184 2.800 -7.568 1.00 94.75 109 THR A CA 1
ATOM 827 C C . THR A 1 109 ? 11.788 2.294 -7.213 1.00 94.75 109 THR A C 1
ATOM 829 O O . THR A 1 109 ? 11.097 1.771 -8.080 1.00 94.75 109 THR A O 1
ATOM 832 N N . VAL A 1 110 ? 11.331 2.495 -5.972 1.00 94.50 110 VAL A N 1
ATOM 833 C CA . VAL A 1 110 ? 9.958 2.138 -5.569 1.00 94.50 110 VAL A CA 1
ATOM 834 C C . VAL A 1 110 ? 8.924 2.926 -6.377 1.00 94.50 110 VAL A C 1
ATOM 836 O O . VAL A 1 110 ? 7.944 2.344 -6.830 1.00 94.50 110 VAL A O 1
ATOM 839 N N . GLY A 1 111 ? 9.154 4.220 -6.608 1.00 93.56 111 GLY A N 1
ATOM 840 C CA . GLY A 1 111 ? 8.315 5.055 -7.466 1.00 93.56 111 GLY A CA 1
ATOM 841 C C . GLY A 1 111 ? 8.201 4.502 -8.885 1.00 93.56 111 GLY A C 1
ATOM 842 O O . GLY A 1 111 ? 7.095 4.312 -9.367 1.00 93.56 111 GLY A O 1
ATOM 843 N N . VAL A 1 112 ? 9.317 4.136 -9.513 1.00 93.75 112 VAL A N 1
ATOM 844 C CA . VAL A 1 112 ? 9.332 3.556 -10.867 1.00 93.75 112 VAL A CA 1
ATOM 845 C C . VAL A 1 112 ? 8.591 2.213 -10.924 1.00 93.75 112 VAL A C 1
ATOM 847 O O . VAL A 1 112 ? 7.842 1.960 -11.867 1.00 93.75 112 VAL A O 1
ATOM 850 N N . LEU A 1 113 ? 8.736 1.357 -9.903 1.00 94.62 113 LEU A N 1
ATOM 851 C CA . LEU A 1 113 ? 7.957 0.114 -9.803 1.00 94.62 113 LEU A CA 1
ATOM 852 C C . LEU A 1 113 ? 6.449 0.402 -9.718 1.00 94.62 113 LEU A C 1
ATOM 854 O O . LEU A 1 113 ? 5.649 -0.254 -10.381 1.00 94.62 113 LEU A O 1
ATOM 858 N N . LEU A 1 114 ? 6.064 1.400 -8.923 1.00 94.25 114 LEU A N 1
ATOM 859 C CA . LEU A 1 114 ? 4.680 1.843 -8.776 1.00 94.25 114 LEU A CA 1
ATOM 860 C C . LEU A 1 114 ? 4.121 2.430 -10.084 1.00 94.25 114 LEU A C 1
ATOM 862 O O . LEU A 1 114 ? 2.998 2.098 -10.463 1.00 94.25 114 LEU A O 1
ATOM 866 N N . GLU A 1 115 ? 4.903 3.236 -10.804 1.00 92.44 115 GLU A N 1
ATOM 867 C CA . GLU A 1 115 ? 4.537 3.811 -12.107 1.00 92.44 115 GLU A CA 1
ATOM 868 C C . GLU A 1 115 ? 4.245 2.712 -13.131 1.00 92.44 115 GLU A C 1
ATOM 870 O O . GLU A 1 115 ? 3.183 2.719 -13.757 1.00 92.44 115 GLU A O 1
ATOM 875 N N . ALA A 1 116 ? 5.135 1.718 -13.228 1.00 92.56 116 ALA A N 1
ATOM 876 C CA . ALA A 1 116 ? 4.988 0.553 -14.099 1.00 92.56 116 ALA A CA 1
ATOM 877 C C . ALA A 1 116 ? 3.698 -0.248 -13.840 1.00 92.56 116 ALA A C 1
ATOM 879 O O . ALA A 1 116 ? 3.132 -0.837 -14.759 1.00 92.56 116 ALA A O 1
ATOM 880 N N . MET A 1 117 ? 3.231 -0.281 -12.592 1.00 93.50 117 MET A N 1
ATOM 881 C CA . MET A 1 117 ? 2.052 -1.045 -12.176 1.00 93.50 117 MET A CA 1
ATOM 882 C C . MET A 1 117 ? 0.744 -0.252 -12.245 1.00 93.50 117 MET A C 1
ATOM 884 O O . MET A 1 117 ? -0.337 -0.842 -12.317 1.00 93.50 117 MET A O 1
ATOM 888 N N . MET A 1 118 ? 0.817 1.080 -12.178 1.00 92.62 118 MET A N 1
ATOM 889 C CA . MET A 1 118 ? -0.356 1.926 -11.967 1.00 92.62 118 MET A CA 1
ATOM 890 C C . MET A 1 118 ? -0.627 2.932 -13.080 1.00 92.62 118 MET A C 1
ATOM 892 O O . MET A 1 118 ? -1.727 3.476 -13.078 1.00 92.62 118 MET A O 1
ATOM 896 N N . ILE A 1 119 ? 0.290 3.232 -13.999 1.00 91.50 119 ILE A N 1
ATOM 897 C CA . ILE A 1 119 ? 0.079 4.277 -15.015 1.00 91.50 119 ILE A CA 1
ATOM 898 C C . ILE A 1 119 ? -0.104 3.642 -16.404 1.00 91.50 119 ILE A C 1
ATOM 900 O O . ILE A 1 119 ? 0.880 3.275 -17.044 1.00 91.50 119 ILE A O 1
ATOM 904 N N . PRO A 1 120 ? -1.350 3.509 -16.903 1.00 91.00 120 PRO A N 1
ATOM 905 C CA . PRO A 1 120 ? -1.605 2.952 -18.227 1.00 91.00 120 PRO A CA 1
ATOM 906 C C . PRO A 1 120 ? -1.474 4.004 -19.337 1.00 91.00 120 PRO A C 1
ATOM 908 O O . PRO A 1 120 ? -1.582 5.211 -19.106 1.00 91.00 120 PRO A O 1
ATOM 911 N N . GLY A 1 121 ? -1.316 3.528 -20.574 1.00 85.12 121 GLY A N 1
ATOM 912 C CA . GLY A 1 121 ? -1.428 4.355 -21.781 1.00 85.12 121 GLY A CA 1
ATOM 913 C C . GLY A 1 121 ? -0.198 5.196 -22.136 1.00 85.12 121 GLY A C 1
ATOM 914 O O . GLY A 1 121 ? -0.248 5.940 -23.113 1.00 85.12 121 GLY A O 1
ATOM 915 N N . ASP A 1 122 ? 0.907 5.071 -21.395 1.00 87.06 122 ASP A N 1
ATOM 916 C CA . ASP A 1 122 ? 2.191 5.680 -21.750 1.00 87.06 122 ASP A CA 1
ATOM 917 C C . ASP A 1 122 ? 3.192 4.607 -22.192 1.00 87.06 122 ASP A C 1
ATOM 919 O O . ASP A 1 122 ? 3.799 3.925 -21.368 1.00 87.06 122 ASP A O 1
ATOM 923 N N . GLY A 1 123 ? 3.406 4.490 -23.506 1.00 85.62 123 GLY A N 1
ATOM 924 C CA . GLY A 1 123 ? 4.327 3.502 -24.079 1.00 85.62 123 GLY A CA 1
ATOM 925 C C . GLY A 1 123 ? 5.788 3.657 -23.633 1.00 85.62 123 GLY A C 1
ATOM 926 O O . GLY A 1 123 ? 6.584 2.740 -23.831 1.00 85.62 123 GLY A O 1
ATOM 927 N N . ARG A 1 124 ? 6.162 4.785 -23.009 1.00 87.44 124 ARG A N 1
ATOM 928 C CA . ARG A 1 124 ? 7.493 4.972 -22.404 1.00 87.44 124 ARG A CA 1
ATOM 929 C C . ARG A 1 124 ? 7.659 4.163 -21.119 1.00 87.44 124 ARG A C 1
ATOM 931 O O . ARG A 1 124 ? 8.780 3.775 -20.806 1.00 87.44 124 ARG A O 1
ATOM 938 N N . LEU A 1 125 ? 6.563 3.912 -20.401 1.00 88.81 125 LEU A N 1
ATOM 939 C CA . LEU A 1 125 ? 6.544 3.114 -19.174 1.00 88.81 125 LEU A CA 1
ATOM 940 C C . LEU A 1 125 ? 6.412 1.618 -19.456 1.00 88.81 125 LEU A C 1
ATOM 942 O O . LEU A 1 125 ? 6.688 0.822 -18.570 1.00 88.81 125 LEU A O 1
ATOM 946 N N . GLY A 1 126 ? 6.036 1.230 -20.674 1.00 90.19 126 GLY A N 1
ATOM 947 C CA . GLY A 1 126 ? 5.795 -0.155 -21.066 1.00 90.19 126 GLY A CA 1
ATOM 948 C C . GLY A 1 126 ? 4.349 -0.375 -21.501 1.00 90.19 126 GLY A C 1
ATOM 949 O O . GLY A 1 126 ? 3.686 0.551 -21.970 1.00 90.19 126 GLY A O 1
ATOM 950 N N . THR A 1 127 ? 3.875 -1.611 -21.371 1.00 91.94 127 THR A N 1
ATOM 951 C CA . THR A 1 127 ? 2.504 -1.997 -21.724 1.00 91.94 127 THR A CA 1
ATOM 952 C C . THR A 1 127 ? 1.762 -2.391 -20.456 1.00 91.94 127 THR A C 1
ATOM 954 O O . THR A 1 127 ? 2.161 -3.327 -19.769 1.00 91.94 127 THR A O 1
ATOM 957 N N . LEU A 1 128 ? 0.675 -1.685 -20.152 1.00 91.81 128 LEU A N 1
ATOM 958 C CA . LEU A 1 128 ? -0.185 -1.962 -19.004 1.00 91.81 128 LEU A CA 1
ATOM 959 C C . LEU A 1 128 ? -1.643 -1.956 -19.468 1.00 91.81 128 LEU A C 1
ATOM 961 O O . LEU A 1 128 ? -2.244 -0.895 -19.637 1.00 91.81 128 LEU A O 1
ATOM 965 N N . GLU A 1 129 ? -2.192 -3.146 -19.703 1.00 88.44 129 GLU A N 1
ATOM 966 C CA . GLU A 1 129 ? -3.578 -3.333 -20.152 1.00 88.44 129 GLU A CA 1
ATOM 967 C C . GLU A 1 129 ? -4.576 -3.170 -18.999 1.00 88.44 129 GLU A C 1
ATOM 969 O O . GLU A 1 129 ? -5.649 -2.587 -19.157 1.00 88.44 129 GLU A O 1
ATOM 974 N N . LYS A 1 130 ? -4.213 -3.680 -17.818 1.00 89.69 130 LYS A N 1
ATOM 975 C CA . LYS A 1 130 ? -5.012 -3.679 -16.596 1.00 89.69 130 LYS A CA 1
ATOM 976 C C . LYS A 1 130 ? -4.218 -3.050 -15.465 1.00 89.69 130 LYS A C 1
ATOM 978 O O . LYS A 1 130 ? -3.220 -3.586 -14.993 1.00 89.69 130 LYS A O 1
ATOM 983 N N . ARG A 1 131 ? -4.716 -1.911 -14.996 1.00 90.75 131 ARG A N 1
ATOM 984 C CA . ARG A 1 131 ? -4.141 -1.176 -13.871 1.00 90.75 131 ARG A CA 1
ATOM 985 C C . ARG A 1 131 ? -4.169 -2.016 -12.590 1.00 90.75 131 ARG A C 1
ATOM 987 O O . ARG A 1 131 ? -5.225 -2.539 -12.231 1.00 90.75 131 ARG A O 1
ATOM 994 N N . LEU A 1 132 ? -3.050 -2.076 -11.870 1.00 92.12 132 LEU A N 1
ATOM 995 C CA . LEU A 1 132 ? -3.005 -2.665 -10.532 1.00 92.12 132 LEU A CA 1
ATOM 996 C C . LEU A 1 132 ? -3.439 -1.651 -9.464 1.00 92.12 132 LEU A C 1
ATOM 998 O O . LEU A 1 132 ? -3.386 -0.436 -9.664 1.00 92.12 132 LEU A O 1
ATOM 1002 N N . SER A 1 133 ? -3.875 -2.166 -8.315 1.00 91.69 133 SER A N 1
ATOM 1003 C CA . SER A 1 133 ? -4.138 -1.368 -7.112 1.00 91.69 133 SER A CA 1
ATOM 1004 C C . SER A 1 133 ? -2.981 -1.522 -6.129 1.00 91.69 133 SER A C 1
ATOM 1006 O O . SER A 1 133 ? -2.471 -2.625 -5.950 1.00 91.69 133 SER A O 1
ATOM 1008 N N . GLY A 1 134 ? -2.571 -0.425 -5.492 1.00 92.19 134 GLY A N 1
ATOM 1009 C CA . GLY A 1 134 ? -1.462 -0.411 -4.540 1.00 92.19 134 GLY A CA 1
ATOM 1010 C C . GLY A 1 134 ? -1.917 -0.085 -3.121 1.00 92.19 134 GLY A C 1
ATOM 1011 O O . GLY A 1 134 ? -2.673 0.863 -2.913 1.00 92.19 134 GLY A O 1
ATOM 1012 N N . LEU A 1 135 ? -1.411 -0.838 -2.143 1.00 94.75 135 LEU A N 1
ATOM 1013 C CA . LEU A 1 135 ? -1.463 -0.493 -0.722 1.00 94.75 135 LEU A CA 1
ATOM 1014 C C . LEU A 1 135 ? -0.043 -0.168 -0.256 1.00 94.75 135 LEU A C 1
ATOM 1016 O O . LEU A 1 135 ? 0.850 -1.005 -0.363 1.00 94.75 135 LEU A O 1
ATOM 1020 N N . VAL A 1 136 ? 0.161 1.036 0.278 1.00 93.81 136 VAL A N 1
ATOM 1021 C CA . VAL A 1 136 ? 1.462 1.473 0.796 1.00 93.81 136 VAL A CA 1
ATOM 1022 C C . VAL A 1 136 ? 1.360 1.677 2.300 1.00 93.81 136 VAL A C 1
ATOM 1024 O O . VAL A 1 136 ? 0.666 2.576 2.770 1.00 93.81 136 VAL A O 1
ATOM 1027 N N . LEU A 1 137 ? 2.081 0.850 3.056 1.00 92.88 137 LEU A N 1
ATOM 1028 C CA . LEU A 1 137 ? 2.233 1.004 4.499 1.00 92.88 137 LEU A CA 1
ATOM 1029 C C . LEU A 1 137 ? 3.502 1.812 4.769 1.00 92.88 137 LEU A C 1
ATOM 1031 O O . LEU A 1 137 ? 4.614 1.287 4.747 1.00 92.88 137 LEU A O 1
ATOM 1035 N N . HIS A 1 138 ? 3.334 3.116 4.965 1.00 89.19 138 HIS A N 1
ATOM 1036 C CA . HIS A 1 138 ? 4.450 4.021 5.203 1.00 89.19 138 HIS A CA 1
ATOM 1037 C C . HIS A 1 138 ? 4.743 4.149 6.698 1.00 89.19 138 HIS A C 1
ATOM 1039 O O . HIS A 1 138 ? 3.928 4.671 7.457 1.00 89.19 138 HIS A O 1
ATOM 1045 N N . TYR A 1 139 ? 5.933 3.712 7.104 1.00 85.00 139 TYR A N 1
ATOM 1046 C CA . TYR A 1 139 ? 6.472 3.989 8.430 1.00 85.00 139 TYR A CA 1
ATOM 1047 C C . TYR A 1 139 ? 7.381 5.221 8.358 1.00 85.00 139 TYR A C 1
ATOM 1049 O O . TYR A 1 139 ? 8.468 5.164 7.782 1.00 85.00 139 TYR A O 1
ATOM 1057 N N . GLY A 1 140 ? 6.904 6.342 8.900 1.00 71.75 140 GLY A N 1
ATOM 1058 C CA . GLY A 1 140 ? 7.646 7.600 8.976 1.00 71.75 140 GLY A CA 1
ATOM 1059 C C . GLY A 1 140 ? 8.363 7.766 10.317 1.00 71.75 140 GLY A C 1
ATOM 1060 O O . GLY A 1 140 ? 7.924 7.246 11.342 1.00 71.75 140 GLY A O 1
ATOM 1061 N N . GLU A 1 141 ? 9.466 8.511 10.324 1.00 67.31 141 GLU A N 1
ATOM 1062 C CA . GLU A 1 141 ? 10.197 8.826 11.551 1.00 67.31 141 GLU A CA 1
ATOM 1063 C C . GLU A 1 141 ? 9.421 9.867 12.380 1.00 67.31 141 GLU A C 1
ATOM 1065 O O . GLU A 1 141 ? 9.057 10.942 11.891 1.00 67.31 141 GLU A O 1
ATOM 1070 N N . HIS A 1 142 ? 9.129 9.530 13.639 1.00 50.53 142 HIS A N 1
ATOM 1071 C CA . HIS A 1 142 ? 8.329 10.357 14.541 1.00 50.53 142 HIS A CA 1
ATOM 1072 C C . HIS A 1 142 ? 8.908 11.779 14.658 1.00 50.53 142 HIS A C 1
ATOM 1074 O O . HIS A 1 142 ? 10.060 11.963 15.040 1.00 50.53 142 HIS A O 1
ATOM 1080 N N . GLY A 1 143 ? 8.090 12.795 14.361 1.00 55.22 143 GLY A N 1
ATOM 1081 C CA . GLY A 1 143 ? 8.428 14.211 14.567 1.00 55.22 143 GLY A CA 1
ATOM 1082 C C . GLY A 1 143 ? 8.757 15.008 13.302 1.00 55.22 143 GLY A C 1
ATOM 1083 O O . GLY A 1 143 ? 8.758 16.237 13.359 1.00 55.22 143 GLY A O 1
ATOM 1084 N N . ARG A 1 144 ? 8.958 14.361 12.145 1.00 62.53 144 ARG A N 1
ATOM 1085 C CA . ARG A 1 144 ? 9.044 15.061 10.853 1.00 62.53 144 ARG A CA 1
ATOM 1086 C C . ARG A 1 144 ? 7.730 14.879 10.105 1.00 62.53 144 ARG A C 1
ATOM 1088 O O . ARG A 1 144 ? 7.425 13.796 9.624 1.00 62.53 144 ARG A O 1
ATOM 1095 N N . LEU A 1 145 ? 6.946 15.952 10.019 1.00 71.81 145 LEU A N 1
ATOM 1096 C CA . LEU A 1 145 ? 5.756 16.010 9.171 1.00 71.81 145 LEU A CA 1
ATOM 1097 C C . LEU A 1 145 ? 6.198 15.894 7.706 1.00 71.81 145 LEU A C 1
ATOM 1099 O O . LEU A 1 145 ? 6.607 16.880 7.097 1.00 71.81 145 LEU A O 1
ATOM 1103 N N . GLN A 1 146 ? 6.180 14.676 7.168 1.00 84.00 146 GLN A N 1
ATOM 1104 C CA . GLN A 1 146 ? 6.557 14.384 5.790 1.00 84.00 146 GLN A CA 1
ATOM 1105 C C . GLN A 1 146 ? 5.433 13.647 5.072 1.00 84.00 146 GLN A C 1
ATOM 1107 O O . GLN A 1 146 ? 4.713 12.830 5.649 1.00 84.00 146 GLN A O 1
ATOM 1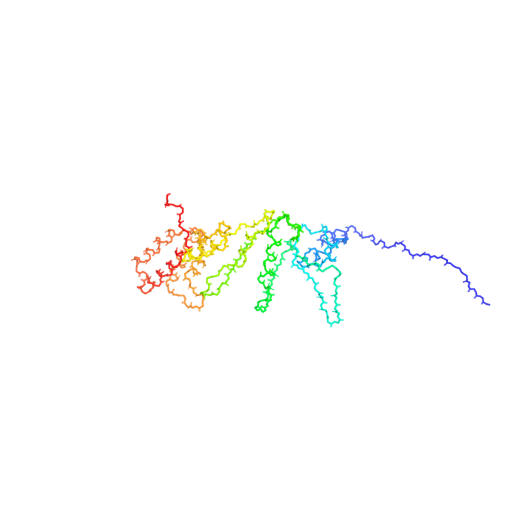112 N N . VAL A 1 147 ? 5.286 13.970 3.792 1.00 89.94 147 VAL A N 1
ATOM 1113 C CA . VAL A 1 147 ? 4.387 13.254 2.894 1.00 89.94 147 VAL A CA 1
ATOM 1114 C C . VAL A 1 147 ? 5.031 11.942 2.460 1.00 89.94 147 VAL A C 1
ATOM 1116 O O . VAL A 1 147 ? 6.250 11.848 2.322 1.00 89.94 147 VAL A O 1
ATOM 1119 N N . CYS A 1 148 ? 4.211 10.924 2.220 1.00 90.81 148 CYS A N 1
ATOM 1120 C CA . CYS A 1 148 ? 4.681 9.667 1.663 1.00 90.81 148 CYS A CA 1
ATOM 1121 C C . CYS A 1 148 ? 5.160 9.897 0.225 1.00 90.81 148 CYS A C 1
ATOM 1123 O O . CYS A 1 148 ? 4.406 10.411 -0.601 1.00 90.81 148 CYS A O 1
ATOM 1125 N N . GLU A 1 149 ? 6.383 9.475 -0.101 1.00 90.44 149 GLU A N 1
ATOM 1126 C CA . GLU A 1 149 ? 6.925 9.623 -1.459 1.00 90.44 149 GLU A CA 1
ATOM 1127 C C . GLU A 1 149 ? 6.079 8.892 -2.518 1.00 90.44 149 GLU A C 1
ATOM 1129 O O . GLU A 1 149 ? 5.953 9.359 -3.646 1.00 90.44 149 GLU A O 1
ATOM 1134 N N . ALA A 1 150 ? 5.396 7.804 -2.147 1.00 92.44 150 ALA A N 1
ATOM 1135 C CA . ALA A 1 150 ? 4.471 7.114 -3.046 1.00 92.44 150 ALA A CA 1
ATOM 1136 C C . ALA A 1 150 ? 3.248 7.968 -3.437 1.00 92.44 150 ALA A C 1
ATOM 1138 O O . ALA A 1 150 ? 2.608 7.694 -4.447 1.00 92.44 150 ALA A O 1
ATOM 1139 N N . ALA A 1 151 ? 2.918 9.027 -2.689 1.00 93.12 151 ALA A N 1
ATOM 1140 C CA . ALA A 1 151 ? 1.821 9.921 -3.052 1.00 93.12 151 ALA A CA 1
ATOM 1141 C C . ALA A 1 151 ? 2.135 10.764 -4.299 1.00 93.12 151 ALA A C 1
ATOM 1143 O O . ALA A 1 151 ? 1.209 11.179 -4.996 1.00 93.12 151 ALA A O 1
ATOM 1144 N N . TYR A 1 152 ? 3.415 10.949 -4.651 1.00 92.69 152 TYR A N 1
ATOM 1145 C CA . TYR A 1 152 ? 3.816 11.663 -5.871 1.00 92.69 152 TYR A CA 1
ATOM 1146 C C . TYR A 1 152 ? 3.331 10.993 -7.157 1.00 92.69 152 TYR A C 1
ATOM 1148 O O . TYR A 1 152 ? 3.250 11.657 -8.185 1.00 92.69 152 TYR A O 1
ATOM 1156 N N . GLN A 1 153 ? 2.907 9.731 -7.087 1.00 91.56 153 GLN A N 1
ATOM 1157 C CA . GLN A 1 153 ? 2.290 9.016 -8.200 1.00 91.56 153 GLN A CA 1
ATOM 1158 C C . GLN A 1 153 ? 1.042 9.733 -8.747 1.00 91.56 153 GLN A C 1
ATOM 1160 O O . GLN A 1 153 ? 0.750 9.629 -9.932 1.00 91.56 153 GLN A O 1
ATOM 1165 N N . CYS A 1 154 ? 0.328 10.525 -7.933 1.00 91.00 154 CYS A N 1
ATOM 1166 C CA . CYS A 1 154 ? -0.813 11.323 -8.407 1.00 91.00 154 CYS A CA 1
ATOM 1167 C C . CYS A 1 154 ? -0.416 12.560 -9.243 1.00 91.00 154 CYS A C 1
ATOM 1169 O O . CYS A 1 154 ? -1.277 13.262 -9.789 1.00 91.00 154 CYS A O 1
ATOM 1171 N N . LEU A 1 155 ? 0.878 12.877 -9.340 1.00 89.19 155 LEU A N 1
ATOM 1172 C CA . LEU A 1 155 ? 1.381 14.011 -10.103 1.00 89.19 155 LEU A CA 1
ATOM 1173 C C . LEU A 1 155 ? 1.846 13.548 -11.485 1.00 89.19 155 LEU A C 1
ATOM 1175 O O . LEU A 1 155 ? 2.752 12.740 -11.624 1.00 89.19 155 LEU A O 1
ATOM 1179 N N . GLY A 1 156 ? 1.236 14.111 -12.526 1.00 79.56 156 GLY A N 1
ATOM 1180 C CA . GLY A 1 156 ? 1.641 13.908 -13.913 1.00 79.56 156 GLY A CA 1
ATOM 1181 C C . GLY A 1 156 ? 2.149 15.220 -14.493 1.00 79.56 156 GLY A C 1
ATOM 1182 O O . GLY A 1 156 ? 1.444 16.228 -14.433 1.00 79.56 156 GLY A O 1
ATOM 1183 N N . LEU A 1 157 ? 3.359 15.209 -15.057 1.00 71.31 157 LEU A N 1
ATOM 1184 C CA . LEU A 1 157 ? 3.921 16.362 -15.775 1.00 71.31 157 LEU A CA 1
ATOM 1185 C C . LEU A 1 157 ? 3.189 16.610 -17.103 1.00 71.31 157 LEU A C 1
ATOM 1187 O O . LEU A 1 157 ? 3.013 17.751 -17.523 1.00 71.31 157 LEU A O 1
ATOM 1191 N N . ASN A 1 158 ? 2.710 15.536 -17.734 1.00 77.44 158 ASN A N 1
ATOM 1192 C CA . ASN A 1 158 ? 1.985 15.571 -18.997 1.00 77.44 158 ASN A CA 1
ATOM 1193 C C . ASN A 1 158 ? 0.491 15.353 -18.757 1.00 77.44 158 ASN A C 1
ATOM 1195 O O . ASN A 1 158 ? 0.098 14.369 -18.134 1.00 77.44 158 ASN A O 1
ATOM 1199 N N . ARG A 1 159 ? -0.355 16.223 -19.322 1.00 73.81 159 ARG A N 1
ATOM 1200 C CA . ARG A 1 159 ? -1.824 16.107 -19.207 1.00 73.81 159 ARG A CA 1
ATOM 1201 C C . ARG A 1 159 ? -2.395 14.837 -19.847 1.00 73.81 159 ARG A C 1
ATOM 1203 O O . ARG A 1 159 ? -3.503 14.448 -19.506 1.00 73.81 159 ARG A O 1
ATOM 1210 N N . SER A 1 160 ? -1.649 14.204 -20.749 1.00 80.19 160 SER A N 1
ATOM 1211 C CA . SER A 1 160 ? -2.046 12.958 -21.414 1.00 80.19 160 SER A CA 1
ATOM 1212 C C . SER A 1 160 ? -1.849 11.707 -20.547 1.00 80.19 160 SER A C 1
ATOM 1214 O O . SER A 1 160 ? -2.317 10.639 -20.925 1.00 80.19 160 SER A O 1
ATOM 1216 N N . VAL A 1 161 ? -1.146 11.815 -19.413 1.00 85.00 161 VAL A N 1
ATOM 1217 C CA . VAL A 1 161 ? -0.848 10.677 -18.533 1.00 85.00 161 VAL A CA 1
ATOM 1218 C C . VAL A 1 161 ? -1.994 10.462 -17.545 1.00 85.00 161 VAL A C 1
ATOM 1220 O O . VAL A 1 161 ? -2.393 11.380 -16.827 1.00 85.00 161 VAL A O 1
ATOM 1223 N N . GLN A 1 162 ? -2.500 9.229 -17.478 1.00 87.44 162 GLN A N 1
ATOM 1224 C CA . GLN A 1 162 ? -3.584 8.845 -16.575 1.00 87.44 162 GLN A CA 1
ATOM 1225 C C . GLN A 1 162 ? -3.053 8.509 -15.175 1.00 87.44 162 GLN A C 1
ATOM 1227 O O . GLN A 1 162 ? -2.770 7.358 -14.836 1.00 87.44 162 GLN A O 1
ATOM 1232 N N . VAL A 1 163 ? -2.928 9.535 -14.337 1.00 89.44 163 VAL A N 1
ATOM 1233 C CA . VAL A 1 163 ? -2.433 9.389 -12.960 1.00 89.44 163 VAL A CA 1
ATOM 1234 C C . VAL A 1 163 ? -3.426 8.659 -12.040 1.00 89.44 163 VAL A C 1
ATOM 1236 O O . VAL A 1 163 ? -4.638 8.693 -12.275 1.00 89.44 163 VAL A O 1
ATOM 1239 N N . PRO A 1 164 ? -2.948 7.944 -11.007 1.00 90.94 164 PRO A N 1
ATOM 1240 C CA . PRO A 1 164 ? -3.803 7.307 -10.010 1.00 90.94 164 PRO A CA 1
ATOM 1241 C C . PRO A 1 164 ? -4.451 8.314 -9.068 1.00 90.94 164 PRO A C 1
ATOM 1243 O O . PRO A 1 164 ? -3.864 9.335 -8.711 1.00 90.94 164 PRO A O 1
ATOM 1246 N N . THR A 1 165 ? -5.655 7.975 -8.612 1.00 91.12 165 THR A N 1
ATOM 1247 C CA . THR A 1 165 ? -6.256 8.603 -7.435 1.00 91.12 165 THR A CA 1
ATOM 1248 C C . THR A 1 165 ? -5.566 8.056 -6.194 1.00 91.12 165 THR A C 1
ATOM 1250 O O . THR A 1 165 ? -5.521 6.843 -5.996 1.00 91.12 165 THR A O 1
ATOM 1253 N N . VAL A 1 166 ? -5.042 8.944 -5.351 1.00 94.56 166 VAL A N 1
ATOM 1254 C CA . VAL A 1 166 ? -4.341 8.567 -4.123 1.00 94.56 166 VAL A CA 1
ATOM 1255 C C . VAL A 1 166 ? -5.200 8.941 -2.921 1.00 94.56 166 VAL A C 1
ATOM 1257 O O . VAL A 1 166 ? -5.607 10.094 -2.767 1.00 94.56 166 VAL A O 1
ATOM 1260 N N . LYS A 1 167 ? -5.454 7.954 -2.059 1.00 95.44 167 LYS A N 1
ATOM 1261 C CA . LYS A 1 167 ? -6.107 8.138 -0.760 1.00 95.44 167 LYS A CA 1
ATOM 1262 C C . LYS A 1 167 ? -5.093 7.874 0.342 1.00 95.44 167 LYS A C 1
ATOM 1264 O O . LYS A 1 167 ? -4.436 6.835 0.338 1.00 95.44 167 LYS A O 1
ATOM 1269 N N . VAL A 1 168 ? -4.965 8.807 1.275 1.00 94.94 168 VAL A N 1
ATOM 1270 C CA . VAL A 1 168 ? -4.013 8.721 2.384 1.00 94.94 168 VAL A CA 1
ATOM 1271 C C . VAL A 1 168 ? -4.788 8.581 3.677 1.00 94.94 168 VAL A C 1
ATOM 1273 O O . VAL A 1 168 ? -5.469 9.507 4.113 1.00 94.94 168 VAL A O 1
ATOM 1276 N N . TYR A 1 169 ? -4.658 7.413 4.295 1.00 93.94 169 TYR A N 1
ATOM 1277 C CA . TYR A 1 169 ? -5.239 7.141 5.599 1.00 93.94 169 TYR A CA 1
ATOM 1278 C C . TYR A 1 169 ? -4.270 7.580 6.694 1.00 93.94 169 TYR A C 1
ATOM 1280 O O . TYR A 1 169 ? -3.124 7.135 6.734 1.00 93.94 169 TYR A O 1
ATOM 1288 N N . VAL A 1 170 ? -4.723 8.464 7.579 1.00 91.50 170 VAL A N 1
ATOM 1289 C CA . VAL A 1 170 ? -3.910 9.006 8.679 1.00 91.50 170 VAL A CA 1
ATOM 1290 C C . VAL A 1 170 ? -4.583 8.772 10.021 1.00 91.50 170 VAL A C 1
ATOM 1292 O O . VAL A 1 170 ? -5.796 8.589 10.093 1.00 91.50 170 VAL A O 1
ATOM 1295 N N . SER A 1 171 ? -3.807 8.813 11.105 1.00 88.50 171 SER A N 1
ATOM 1296 C CA . SER A 1 171 ? -4.380 8.759 12.453 1.00 88.50 171 SER A CA 1
ATOM 1297 C C . SER A 1 171 ? -5.461 9.842 12.623 1.00 88.50 171 SER A C 1
ATOM 1299 O O . SER A 1 171 ? -5.210 11.000 12.260 1.00 88.50 171 SER A O 1
ATOM 1301 N N . PRO A 1 172 ? -6.629 9.514 13.214 1.00 88.50 172 PRO A N 1
ATOM 1302 C CA . PRO A 1 172 ? -7.693 10.481 13.483 1.00 88.50 172 PRO A CA 1
ATOM 1303 C C . PRO A 1 172 ? -7.207 11.728 14.234 1.00 88.50 172 PRO A C 1
ATOM 1305 O O . PRO A 1 172 ? -7.660 12.834 13.952 1.00 88.50 172 PRO A O 1
ATOM 1308 N N . SER A 1 173 ? -6.219 11.584 15.123 1.00 86.69 173 SER A N 1
ATOM 1309 C CA . SER A 1 173 ? -5.637 12.693 15.891 1.00 86.69 173 SER A CA 1
ATOM 1310 C C . SER A 1 173 ? -4.784 13.660 15.059 1.00 86.69 173 SER A C 1
ATOM 1312 O O . SER A 1 173 ? -4.480 14.754 15.525 1.00 86.69 173 SER A O 1
ATOM 1314 N N . GLN A 1 174 ? -4.374 13.281 13.844 1.00 87.06 174 GLN A N 1
ATOM 1315 C CA . GLN A 1 174 ? 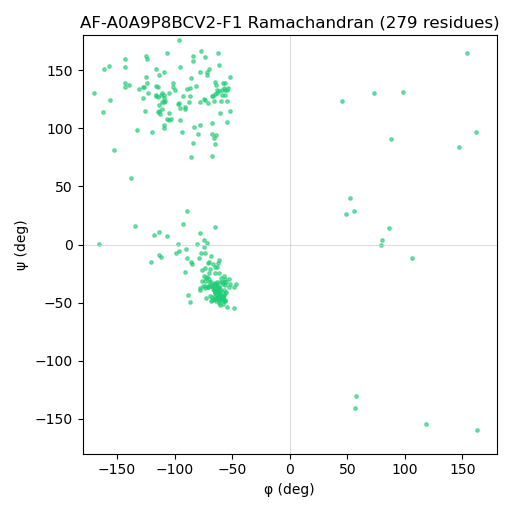-3.483 14.072 12.982 1.00 87.06 174 GLN A CA 1
ATOM 1316 C C . GLN A 1 174 ? -4.136 14.490 11.657 1.00 87.06 174 GLN A C 1
ATOM 1318 O O . GLN A 1 174 ? -3.458 15.054 10.797 1.00 87.06 174 GLN A O 1
ATOM 1323 N N . ILE A 1 175 ? -5.444 14.264 11.492 1.00 90.94 175 ILE A N 1
ATOM 1324 C CA . ILE A 1 175 ? -6.164 14.525 10.238 1.00 90.94 175 ILE A CA 1
ATOM 1325 C C . ILE A 1 175 ? -6.026 15.974 9.760 1.00 90.94 175 ILE A C 1
ATOM 1327 O O . ILE A 1 175 ? -5.763 16.211 8.587 1.00 90.94 175 ILE A O 1
ATOM 1331 N N . THR A 1 176 ? -6.114 16.949 10.666 1.00 91.44 176 THR A N 1
ATOM 1332 C CA . THR A 1 176 ? -6.008 18.374 10.320 1.00 91.44 176 THR A CA 1
ATOM 1333 C C . THR A 1 176 ? -4.596 18.747 9.879 1.00 91.44 176 THR A C 1
ATOM 1335 O O . THR A 1 176 ? -4.418 19.458 8.891 1.00 91.44 176 THR A O 1
ATOM 1338 N N . THR A 1 177 ? -3.583 18.276 10.608 1.00 91.62 177 THR A N 1
ATOM 1339 C CA . THR A 1 177 ? -2.176 18.584 10.325 1.00 91.62 177 THR A CA 1
ATOM 1340 C C . THR A 1 177 ? -1.733 17.935 9.019 1.00 91.62 177 THR A C 1
ATOM 1342 O O . THR A 1 177 ? -1.181 18.610 8.153 1.00 91.62 177 THR A O 1
ATOM 1345 N N . MET A 1 178 ? -2.029 16.646 8.847 1.00 91.12 178 MET A N 1
ATOM 1346 C CA . MET A 1 178 ? -1.688 15.908 7.632 1.00 91.12 178 MET A CA 1
ATOM 1347 C C . MET A 1 178 ? -2.533 16.358 6.442 1.00 91.12 178 MET A C 1
ATOM 1349 O O . MET A 1 178 ? -2.009 16.467 5.341 1.00 91.12 178 MET A O 1
ATOM 1353 N N . GLY A 1 179 ? -3.805 16.695 6.657 1.00 93.19 179 GLY A N 1
ATOM 1354 C CA . GLY A 1 179 ? -4.674 17.266 5.629 1.00 93.19 179 GLY A CA 1
ATOM 1355 C C . GLY A 1 179 ? -4.087 18.540 5.027 1.00 93.19 179 GLY A C 1
ATOM 1356 O O . GLY A 1 179 ? -3.978 18.639 3.809 1.00 93.19 179 GLY A O 1
ATOM 1357 N N . LYS A 1 180 ? -3.622 19.473 5.870 1.00 93.31 180 LYS A N 1
ATOM 1358 C CA . LYS A 1 180 ? -2.917 20.681 5.409 1.00 93.31 180 LYS A CA 1
ATOM 1359 C C . LYS A 1 180 ? -1.631 20.333 4.664 1.00 93.31 180 LYS A C 1
ATOM 1361 O O . LYS A 1 180 ? -1.464 20.765 3.535 1.00 93.31 180 LYS A O 1
ATOM 1366 N N . LEU A 1 181 ? -0.783 19.486 5.250 1.00 93.25 181 LEU A N 1
ATOM 1367 C CA . LEU A 1 181 ? 0.496 19.097 4.652 1.00 93.25 181 LEU A CA 1
ATOM 1368 C C . LEU A 1 181 ? 0.338 18.493 3.246 1.00 93.25 181 LEU A C 1
ATOM 1370 O O . LEU A 1 181 ? 1.040 18.886 2.319 1.00 93.25 181 LEU A O 1
ATOM 1374 N N . TYR A 1 182 ? -0.576 17.537 3.074 1.00 94.25 182 TYR A N 1
ATOM 1375 C CA . TYR A 1 182 ? -0.811 16.913 1.770 1.00 94.25 182 TYR A CA 1
ATOM 1376 C C . TYR A 1 182 ? -1.495 17.871 0.795 1.00 94.25 182 TYR A C 1
ATOM 1378 O O . TYR A 1 182 ? -1.150 17.866 -0.384 1.00 94.25 182 TYR A O 1
ATOM 1386 N N . ASN A 1 183 ? -2.415 18.716 1.263 1.00 94.00 183 ASN A N 1
ATOM 1387 C CA . ASN A 1 183 ? -3.042 19.726 0.415 1.00 94.00 183 ASN A CA 1
ATOM 1388 C C . ASN A 1 183 ? -2.030 20.779 -0.073 1.00 94.00 183 ASN A C 1
ATOM 1390 O O . ASN A 1 183 ? -2.089 21.183 -1.230 1.00 94.00 183 ASN A O 1
ATOM 1394 N N . ASP A 1 184 ? -1.069 21.178 0.759 1.00 93.25 184 ASP A N 1
ATOM 1395 C CA . ASP A 1 184 ? -0.030 22.142 0.382 1.00 93.25 184 ASP A CA 1
ATOM 1396 C C . ASP A 1 184 ? 0.898 21.587 -0.715 1.00 93.25 184 ASP A C 1
ATOM 1398 O O . ASP A 1 184 ? 1.348 22.332 -1.584 1.00 93.25 184 ASP A O 1
ATOM 1402 N N . VAL A 1 185 ? 1.163 20.274 -0.707 1.00 92.75 185 VAL A N 1
ATOM 1403 C CA . VAL A 1 185 ? 2.055 19.617 -1.681 1.00 92.75 185 VAL A CA 1
ATOM 1404 C C . VAL A 1 185 ? 1.316 19.160 -2.944 1.00 92.75 185 VAL A C 1
ATOM 1406 O O . VAL A 1 185 ? 1.826 19.325 -4.052 1.00 92.75 185 VAL A O 1
ATOM 1409 N N . PHE A 1 186 ? 0.128 18.570 -2.801 1.00 93.69 186 PHE A N 1
ATOM 1410 C CA . PHE A 1 186 ? -0.582 17.888 -3.892 1.00 93.69 186 PHE A CA 1
ATOM 1411 C C . PHE A 1 186 ? -1.888 18.579 -4.315 1.00 93.69 186 PHE A C 1
ATOM 1413 O O . PHE A 1 186 ? -2.487 18.195 -5.326 1.00 93.69 186 PHE A O 1
ATOM 1420 N N . GLY A 1 187 ? -2.346 19.588 -3.570 1.00 90.25 187 GLY A N 1
ATOM 1421 C CA . GLY A 1 187 ? -3.664 20.196 -3.743 1.00 90.25 187 GLY A CA 1
ATOM 1422 C C . GLY A 1 187 ? -4.784 19.161 -3.625 1.00 90.25 187 GLY A C 1
ATOM 1423 O O . GLY A 1 187 ? -4.703 18.204 -2.859 1.00 90.25 187 GLY A O 1
ATOM 1424 N N . ASN A 1 188 ? -5.798 19.296 -4.479 1.00 89.12 188 ASN A N 1
ATOM 1425 C CA . ASN A 1 188 ? -6.988 18.435 -4.474 1.00 89.12 188 ASN A CA 1
ATOM 1426 C C . ASN A 1 188 ? -6.774 17.045 -5.112 1.00 89.12 188 ASN A C 1
ATOM 1428 O O . ASN A 1 188 ? -7.746 16.344 -5.388 1.00 89.12 188 ASN A O 1
ATOM 1432 N N . LYS A 1 189 ? -5.532 16.651 -5.424 1.00 90.62 189 LYS A N 1
ATOM 1433 C CA . LYS A 1 189 ? -5.233 15.357 -6.068 1.00 90.62 189 LYS A CA 1
ATOM 1434 C C . LYS A 1 189 ? -5.111 14.197 -5.083 1.00 90.62 189 LYS A C 1
ATOM 1436 O O . LYS A 1 189 ? -5.171 13.041 -5.502 1.00 90.62 189 LYS A O 1
ATOM 1441 N N . VAL A 1 190 ? -4.933 14.508 -3.802 1.00 94.56 190 VAL A N 1
ATOM 1442 C CA . VAL A 1 190 ? -4.850 13.528 -2.722 1.00 94.56 190 VAL A CA 1
ATOM 1443 C C . VAL A 1 190 ? -6.019 13.734 -1.775 1.00 94.56 190 VAL A C 1
ATOM 1445 O O . VAL A 1 190 ? -6.245 14.834 -1.279 1.00 94.56 190 VAL A O 1
ATOM 1448 N N . GLU A 1 191 ? -6.737 12.653 -1.495 1.00 95.12 191 GLU A N 1
ATOM 1449 C CA . GLU A 1 191 ? -7.785 12.640 -0.481 1.00 95.12 191 GLU A CA 1
ATOM 1450 C C . GLU A 1 191 ? -7.198 12.129 0.838 1.00 95.12 191 GLU A C 1
ATOM 1452 O O . GLU A 1 191 ? -6.734 10.989 0.917 1.00 95.12 191 GLU A O 1
ATOM 1457 N N . VAL A 1 192 ? -7.201 12.964 1.878 1.00 94.69 192 VAL A N 1
ATOM 1458 C CA . VAL A 1 192 ? -6.746 12.565 3.216 1.00 94.69 192 VAL A CA 1
ATOM 1459 C C . VAL A 1 192 ? -7.953 12.153 4.050 1.00 94.69 192 VAL A C 1
ATOM 1461 O O . VAL A 1 192 ? -8.870 12.944 4.257 1.00 94.69 192 VAL A O 1
ATOM 1464 N N . ILE A 1 193 ? -7.942 10.916 4.541 1.00 94.69 193 ILE A N 1
ATOM 1465 C CA . ILE A 1 193 ? -9.070 10.285 5.231 1.00 94.69 193 ILE A CA 1
ATOM 1466 C C . ILE A 1 193 ? -8.597 9.811 6.612 1.00 94.69 193 ILE A C 1
ATOM 1468 O O . ILE A 1 193 ? -7.489 9.280 6.734 1.00 94.69 193 ILE A O 1
ATOM 1472 N N . PRO A 1 194 ? -9.393 9.976 7.682 1.00 92.69 194 PRO A N 1
ATOM 1473 C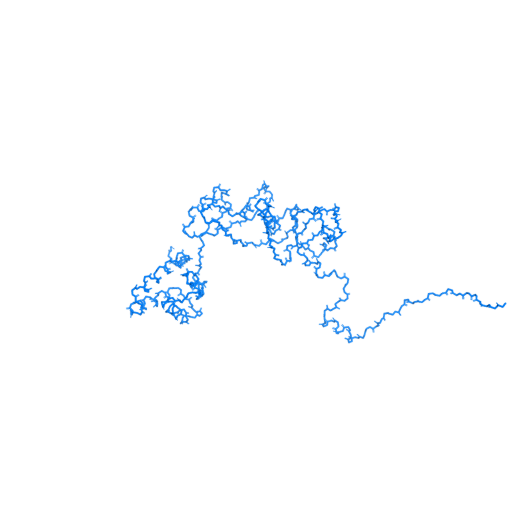 CA . PRO A 1 194 ? -9.060 9.366 8.961 1.00 92.69 194 PRO A CA 1
ATOM 1474 C C . PRO A 1 194 ? -9.107 7.837 8.840 1.00 92.69 194 PRO A C 1
ATOM 1476 O O . PRO A 1 194 ? -10.093 7.268 8.371 1.00 92.69 194 PRO A O 1
ATOM 1479 N N . LEU A 1 195 ? -8.049 7.166 9.289 1.00 91.44 195 LEU A N 1
ATOM 1480 C CA . LEU A 1 195 ? -8.011 5.715 9.407 1.00 91.44 195 LEU A CA 1
ATOM 1481 C C . LEU A 1 195 ? -8.992 5.300 10.502 1.00 91.44 195 LEU A C 1
ATOM 1483 O O . LEU A 1 195 ? -8.724 5.493 11.688 1.00 91.44 195 LEU A O 1
ATOM 1487 N N . LYS A 1 196 ? -10.136 4.762 10.085 1.00 89.88 196 LYS A N 1
ATOM 1488 C CA . LYS A 1 196 ? -11.173 4.263 10.980 1.00 89.88 196 LYS A CA 1
ATOM 1489 C C . LYS A 1 196 ? -11.612 2.865 10.567 1.00 89.88 196 LYS A C 1
ATOM 1491 O O . LYS A 1 196 ? -11.881 2.630 9.390 1.00 89.88 196 LYS A O 1
ATOM 1496 N N . ILE A 1 197 ? -11.720 1.980 11.546 1.00 86.94 197 ILE A N 1
ATOM 1497 C CA . ILE A 1 197 ? -12.120 0.582 11.401 1.00 86.94 197 ILE A CA 1
ATOM 1498 C C . ILE A 1 197 ? -13.642 0.499 11.527 1.00 86.94 197 ILE A C 1
ATOM 1500 O O . ILE A 1 197 ? -14.238 1.124 12.409 1.00 86.94 197 ILE A O 1
ATOM 1504 N N . ALA A 1 198 ? -14.281 -0.236 10.620 1.00 86.31 198 ALA A N 1
ATOM 1505 C CA . ALA A 1 198 ? -15.717 -0.471 10.689 1.00 86.31 198 ALA A CA 1
ATOM 1506 C C . ALA A 1 198 ? -16.049 -1.427 11.845 1.00 86.31 198 ALA A C 1
ATOM 1508 O O . ALA A 1 198 ? -15.313 -2.378 12.094 1.00 86.31 198 ALA A O 1
ATOM 1509 N N . HIS A 1 199 ? -17.194 -1.245 12.509 1.00 83.31 199 HIS A N 1
ATOM 1510 C CA . HIS A 1 199 ? -17.594 -2.113 13.628 1.00 83.31 199 HIS A CA 1
ATOM 1511 C C . HIS A 1 199 ? -17.642 -3.604 13.261 1.00 83.31 199 HIS A C 1
ATOM 1513 O O . HIS A 1 199 ? -17.270 -4.442 14.073 1.00 83.31 199 HIS A O 1
ATOM 1519 N N . ARG A 1 200 ? -18.027 -3.927 12.020 1.00 81.19 200 ARG A N 1
ATOM 1520 C CA . ARG A 1 200 ? -18.074 -5.303 11.488 1.00 81.19 200 ARG A CA 1
ATOM 1521 C C . ARG A 1 200 ? -16.698 -5.974 11.339 1.00 81.19 200 ARG A C 1
ATOM 1523 O O . ARG A 1 200 ? -16.633 -7.173 11.124 1.00 81.19 200 ARG A O 1
ATOM 1530 N N . GLU A 1 201 ? -15.617 -5.195 11.361 1.00 80.12 201 GLU A N 1
ATOM 1531 C CA . GLU A 1 201 ? -14.234 -5.674 11.202 1.00 80.12 201 GLU A CA 1
ATOM 1532 C C . GLU A 1 201 ? -13.541 -5.863 12.562 1.00 80.12 201 GLU A C 1
ATOM 1534 O O . GLU A 1 201 ? -12.373 -6.247 12.620 1.00 80.12 201 GLU A O 1
ATOM 1539 N N . LEU A 1 202 ? -14.249 -5.596 13.666 1.00 81.06 202 LEU A N 1
ATOM 1540 C CA . LEU A 1 202 ? -13.745 -5.808 15.015 1.00 81.06 202 LEU A CA 1
ATOM 1541 C C . LEU A 1 202 ? -13.939 -7.263 15.438 1.00 81.06 202 LEU A C 1
ATOM 1543 O O . LEU A 1 202 ? -15.015 -7.652 15.880 1.00 81.06 202 LEU A O 1
ATOM 1547 N N . ASP A 1 203 ? -12.869 -8.047 15.362 1.00 77.88 203 ASP A N 1
ATOM 1548 C CA . ASP A 1 203 ? -12.779 -9.338 16.039 1.00 77.88 203 ASP A CA 1
ATOM 1549 C C . ASP A 1 203 ? -12.048 -9.213 17.392 1.00 77.88 203 ASP A C 1
ATOM 1551 O O . ASP A 1 203 ? -11.531 -8.155 17.775 1.00 77.88 203 ASP A O 1
ATOM 1555 N N . ALA A 1 204 ? -11.981 -10.315 18.143 1.00 76.69 204 ALA A N 1
ATOM 1556 C CA . ALA A 1 204 ? -11.310 -10.334 19.440 1.00 76.69 204 ALA A CA 1
ATOM 1557 C C . ALA A 1 204 ? -9.822 -9.941 19.365 1.00 76.69 204 ALA A C 1
ATOM 1559 O O . ALA A 1 204 ? -9.292 -9.339 20.301 1.00 76.69 204 ALA A O 1
ATOM 1560 N N . ARG A 1 205 ? -9.136 -10.266 18.262 1.00 78.69 205 ARG A N 1
ATOM 1561 C CA . ARG A 1 205 ? -7.721 -9.924 18.068 1.00 78.69 205 ARG A CA 1
ATOM 1562 C C . ARG A 1 205 ? -7.565 -8.433 17.792 1.00 78.69 205 ARG A C 1
ATOM 1564 O O . ARG A 1 205 ? -6.750 -7.794 18.451 1.00 78.69 205 ARG A O 1
ATOM 1571 N N . ALA A 1 206 ? -8.385 -7.874 16.909 1.00 81.06 206 ALA A N 1
ATOM 1572 C CA . ALA A 1 206 ? -8.454 -6.454 16.603 1.00 81.06 206 ALA A CA 1
ATOM 1573 C C . ALA A 1 206 ? -8.734 -5.638 17.869 1.00 81.06 206 ALA A C 1
ATOM 1575 O O . ALA A 1 206 ? -8.039 -4.657 18.116 1.00 81.06 206 ALA A O 1
ATOM 1576 N N . PHE A 1 207 ? -9.657 -6.085 18.728 1.00 80.81 207 PHE A N 1
ATOM 1577 C CA . PHE A 1 207 ? -9.910 -5.461 20.030 1.00 80.81 207 PHE A CA 1
ATOM 1578 C C . PHE A 1 207 ? -8.643 -5.345 20.879 1.00 80.81 207 PHE A C 1
ATOM 1580 O O . PHE A 1 207 ? -8.283 -4.253 21.321 1.00 80.81 207 PHE A O 1
ATOM 1587 N N . LEU A 1 208 ? -7.937 -6.458 21.085 1.00 79.75 208 LEU A N 1
ATOM 1588 C CA . LEU A 1 208 ? -6.726 -6.474 21.903 1.00 79.75 208 LEU A CA 1
ATOM 1589 C C . LEU A 1 208 ? -5.593 -5.646 21.290 1.00 79.75 208 LEU A C 1
ATOM 1591 O O . LEU A 1 208 ? -4.912 -4.913 22.012 1.00 79.75 208 LEU A O 1
ATOM 1595 N N . THR A 1 209 ? -5.411 -5.732 19.971 1.00 82.75 209 THR A N 1
ATOM 1596 C CA . THR A 1 209 ? -4.400 -4.963 19.240 1.00 82.75 209 THR A CA 1
ATOM 1597 C C . THR A 1 209 ? -4.672 -3.463 19.337 1.00 82.75 209 THR A C 1
ATOM 1599 O O . THR A 1 209 ? -3.767 -2.704 19.674 1.00 82.75 209 THR A O 1
ATOM 1602 N N . MET A 1 210 ? -5.918 -3.030 19.132 1.00 82.19 210 MET A N 1
ATOM 1603 C CA . MET A 1 210 ? -6.309 -1.617 19.205 1.00 82.19 210 MET A CA 1
ATOM 1604 C C . MET A 1 210 ? -6.270 -1.065 20.634 1.00 82.19 210 MET A C 1
ATOM 1606 O O . MET A 1 210 ? -5.950 0.102 20.846 1.00 82.19 210 MET A O 1
ATOM 1610 N N . MET A 1 211 ? -6.511 -1.915 21.633 1.00 81.06 211 MET A N 1
ATOM 1611 C CA . MET A 1 211 ? -6.305 -1.589 23.045 1.00 81.06 211 MET A CA 1
ATOM 1612 C C . MET A 1 211 ? -4.825 -1.556 23.458 1.00 81.06 211 MET A C 1
ATOM 1614 O O . MET A 1 211 ? -4.534 -1.281 24.625 1.00 81.06 211 MET A O 1
ATOM 1618 N N . CYS A 1 212 ? -3.890 -1.854 22.546 1.00 75.06 212 CYS A N 1
ATOM 1619 C CA . CYS A 1 212 ? -2.459 -1.967 22.827 1.00 75.06 212 CYS A CA 1
ATOM 1620 C C . CYS A 1 212 ? -2.178 -2.931 24.000 1.00 75.06 212 CYS A C 1
ATOM 1622 O O . CYS A 1 212 ? -1.365 -2.681 24.895 1.00 75.06 212 CYS A O 1
ATOM 1624 N N . VAL A 1 213 ? -2.917 -4.044 24.047 1.00 71.69 213 VAL A N 1
ATOM 1625 C CA . VAL A 1 213 ? -2.672 -5.114 25.013 1.00 71.69 213 VAL A CA 1
ATOM 1626 C C . VAL A 1 213 ? -1.505 -5.936 24.471 1.00 71.69 213 VAL A C 1
ATOM 1628 O O . VAL A 1 213 ? -1.687 -6.809 23.626 1.00 71.69 213 VAL A O 1
ATOM 1631 N N . ASN A 1 214 ? -0.291 -5.626 24.925 1.00 60.69 214 ASN A N 1
ATOM 1632 C CA . ASN A 1 214 ? 0.903 -6.372 24.534 1.00 60.69 214 ASN A CA 1
ATOM 1633 C C . ASN A 1 214 ? 0.738 -7.864 24.852 1.00 60.69 214 ASN A C 1
ATOM 1635 O O . ASN A 1 214 ? 0.464 -8.226 25.992 1.00 60.69 214 ASN A O 1
ATOM 1639 N N . ALA A 1 215 ? 0.983 -8.722 23.860 1.00 54.78 215 ALA A N 1
ATOM 1640 C CA . ALA A 1 215 ? 0.969 -10.176 24.030 1.00 54.78 215 ALA A CA 1
ATOM 1641 C C . ALA A 1 215 ? 2.132 -10.708 24.899 1.00 54.78 215 ALA A C 1
ATOM 1643 O O . ALA A 1 215 ? 2.151 -11.884 25.244 1.00 54.78 215 ALA A O 1
ATOM 1644 N N . SER A 1 216 ? 3.115 -9.860 25.221 1.00 53.56 216 SER A N 1
ATOM 1645 C CA . SER A 1 216 ? 4.363 -10.214 25.908 1.00 53.56 216 SER A CA 1
ATOM 1646 C C . SER A 1 216 ? 4.376 -9.941 27.416 1.00 53.56 216 SER A C 1
ATOM 1648 O O . SER A 1 216 ? 5.332 -10.325 28.084 1.00 53.56 216 SER A O 1
ATOM 1650 N N . ALA A 1 217 ? 3.349 -9.283 27.957 1.00 61.47 217 ALA A N 1
ATOM 1651 C CA . ALA A 1 217 ? 3.189 -9.053 29.392 1.00 61.47 217 ALA A CA 1
ATOM 1652 C C . ALA A 1 217 ? 1.930 -9.767 29.885 1.00 61.47 217 ALA A C 1
ATOM 1654 O O . ALA A 1 217 ? 0.975 -9.897 29.117 1.00 61.47 217 ALA A O 1
ATOM 1655 N N . ASP A 1 218 ? 1.915 -10.190 31.154 1.00 64.38 218 ASP A N 1
ATOM 1656 C CA . ASP A 1 218 ? 0.722 -10.780 31.764 1.00 64.38 218 ASP A CA 1
ATOM 1657 C C . ASP A 1 218 ? -0.475 -9.843 31.537 1.00 64.38 218 ASP A C 1
ATOM 1659 O O . ASP A 1 218 ? -0.464 -8.694 32.006 1.00 64.38 218 ASP A O 1
ATOM 1663 N N . PRO A 1 219 ? -1.486 -10.274 30.759 1.00 67.50 219 PRO A N 1
ATOM 1664 C CA . PRO A 1 219 ? -2.570 -9.395 30.377 1.00 67.50 219 PRO A CA 1
ATOM 1665 C C . PRO A 1 219 ? -3.322 -8.972 31.644 1.00 67.50 219 PRO A C 1
ATOM 1667 O O . PRO A 1 219 ? -3.650 -9.822 32.477 1.00 67.50 219 PRO A O 1
ATOM 1670 N N . PRO A 1 220 ? -3.614 -7.670 31.817 1.00 74.69 220 PRO A N 1
ATOM 1671 C CA . PRO A 1 220 ? -4.362 -7.196 32.971 1.00 74.69 220 PRO A CA 1
ATOM 1672 C C . PRO A 1 220 ? -5.664 -7.978 33.147 1.00 74.69 220 PRO A C 1
ATOM 1674 O O . PRO A 1 220 ? -6.331 -8.293 32.169 1.00 74.69 220 PRO A O 1
ATOM 1677 N N . LEU A 1 221 ? -6.076 -8.238 34.386 1.00 76.81 221 LEU A N 1
ATOM 1678 C CA . LEU A 1 221 ? -7.257 -9.061 34.689 1.00 76.81 221 LEU A CA 1
ATOM 1679 C C . LEU A 1 221 ? -8.550 -8.615 33.972 1.00 76.81 221 LEU A C 1
ATOM 1681 O O . LEU A 1 221 ? -9.370 -9.457 33.620 1.00 76.81 221 LEU A O 1
ATOM 1685 N N . TYR A 1 222 ? -8.724 -7.320 33.674 1.00 78.12 222 TYR A N 1
ATOM 1686 C CA . TYR A 1 222 ? -9.883 -6.855 32.895 1.00 78.12 222 TYR A CA 1
ATOM 1687 C C . TYR A 1 222 ? -9.899 -7.388 31.453 1.00 78.12 222 TYR A C 1
ATOM 1689 O O . TYR A 1 222 ? -10.965 -7.499 30.858 1.00 78.12 222 TYR A O 1
ATOM 1697 N N . VAL A 1 223 ? -8.745 -7.757 30.887 1.00 81.81 223 VAL A N 1
ATOM 1698 C CA . VAL A 1 223 ? -8.640 -8.362 29.551 1.00 81.81 223 VAL A CA 1
ATOM 1699 C C . VAL A 1 223 ? -9.357 -9.709 29.514 1.00 81.81 223 VAL A C 1
ATOM 1701 O O . VAL A 1 223 ? -9.987 -10.029 28.512 1.00 81.81 223 VAL A O 1
ATOM 1704 N N . GLN A 1 224 ? -9.330 -10.477 30.608 1.00 80.44 224 GLN A N 1
ATOM 1705 C CA . GLN A 1 224 ? -10.058 -11.747 30.689 1.00 80.44 224 GLN A CA 1
ATOM 1706 C C . GLN A 1 224 ? -11.574 -11.537 30.626 1.00 80.44 224 GLN A C 1
ATOM 1708 O O . GLN A 1 224 ? -12.273 -12.325 29.991 1.00 80.44 224 GLN A O 1
ATOM 1713 N N . ILE A 1 225 ? -12.079 -10.454 31.225 1.00 83.56 225 ILE A N 1
ATOM 1714 C CA . ILE A 1 225 ? -13.500 -10.086 31.161 1.00 83.56 225 ILE A CA 1
ATOM 1715 C C . ILE A 1 225 ? -13.874 -9.719 29.722 1.00 83.56 225 ILE A C 1
ATOM 1717 O O . ILE A 1 225 ? -14.844 -10.248 29.191 1.00 83.56 225 ILE A O 1
ATOM 1721 N N . ILE A 1 226 ? -13.058 -8.896 29.057 1.00 83.94 226 ILE A N 1
ATOM 1722 C CA . ILE A 1 226 ? -13.265 -8.503 27.655 1.00 83.94 226 ILE A CA 1
ATOM 1723 C C . ILE A 1 226 ? -13.258 -9.726 26.730 1.00 83.94 226 ILE A C 1
ATOM 1725 O O . ILE A 1 226 ? -14.161 -9.885 25.917 1.00 83.94 226 ILE A O 1
ATOM 1729 N N . LEU A 1 227 ? -12.292 -10.632 26.893 1.00 83.94 227 LEU A N 1
ATOM 1730 C CA . LEU A 1 227 ? -12.224 -11.873 26.120 1.00 83.94 227 LEU A CA 1
ATOM 1731 C C . LEU A 1 227 ? -13.399 -12.816 26.388 1.00 83.94 227 LEU A C 1
ATOM 1733 O O . LEU A 1 227 ? -13.818 -13.522 25.475 1.00 83.94 227 LEU A O 1
ATOM 1737 N N . SER A 1 228 ? -13.920 -12.839 27.616 1.00 85.56 228 SER A N 1
ATOM 1738 C CA . SER A 1 228 ? -15.097 -13.642 27.958 1.00 85.56 228 SER A CA 1
ATOM 1739 C C . SER A 1 228 ? -16.344 -13.100 27.265 1.00 85.56 228 SER A C 1
ATOM 1741 O O . SER A 1 228 ? -17.049 -13.878 26.633 1.00 85.56 228 SER A O 1
ATOM 1743 N N . LEU A 1 229 ? -16.547 -11.777 27.286 1.00 86.25 229 LEU A N 1
ATOM 1744 C CA . LEU A 1 229 ? -17.640 -11.118 26.561 1.00 86.25 229 LEU A CA 1
ATOM 1745 C C . LEU A 1 229 ? -17.537 -11.358 25.051 1.00 86.25 229 LEU A C 1
ATOM 1747 O O . LEU A 1 229 ? -18.502 -11.766 24.419 1.00 86.25 229 LEU A O 1
ATOM 1751 N N . LEU A 1 230 ? -16.347 -11.178 24.470 1.00 84.69 230 LEU A N 1
ATOM 1752 C CA . LEU A 1 230 ? -16.131 -11.424 23.042 1.00 84.69 230 LEU A CA 1
ATOM 1753 C C . LEU A 1 230 ? -16.390 -12.888 22.656 1.00 84.69 230 LEU A C 1
ATOM 1755 O O . LEU A 1 230 ? -16.916 -13.155 21.580 1.00 84.69 230 LEU A O 1
ATOM 1759 N N . ARG A 1 231 ? -16.045 -13.843 23.529 1.00 85.19 231 ARG A N 1
ATOM 1760 C CA . ARG A 1 231 ? -16.315 -15.269 23.303 1.00 85.19 231 ARG A CA 1
ATOM 1761 C C . ARG A 1 231 ? -17.800 -15.608 23.419 1.00 85.19 231 ARG A C 1
ATOM 1763 O O . ARG A 1 231 ? -18.258 -16.471 22.682 1.00 85.19 231 ARG A O 1
ATOM 1770 N N . GLU A 1 232 ? -18.519 -14.961 24.331 1.00 86.38 232 GLU A N 1
ATOM 1771 C CA . GLU A 1 232 ? -19.967 -15.123 24.499 1.00 86.38 232 GLU A CA 1
ATOM 1772 C C . GLU A 1 232 ? -20.736 -14.625 23.269 1.00 86.38 232 GLU A C 1
ATOM 1774 O O . GLU A 1 232 ? -21.691 -15.266 22.845 1.00 86.38 232 GLU A O 1
ATOM 1779 N N . MET A 1 233 ? -20.267 -13.539 22.649 1.00 82.31 233 MET A N 1
ATOM 1780 C CA . MET A 1 233 ? -20.853 -12.993 21.420 1.00 82.31 233 MET A CA 1
ATOM 1781 C C . MET A 1 233 ? -20.506 -13.794 20.161 1.00 82.31 233 MET A C 1
ATOM 1783 O O . MET A 1 233 ? -21.303 -13.845 19.228 1.00 82.31 233 MET A O 1
ATOM 1787 N N . GLY A 1 234 ? -19.325 -14.415 20.124 1.00 81.44 234 GLY A N 1
ATOM 1788 C CA . GLY A 1 234 ? -18.919 -15.296 19.031 1.00 81.44 234 GLY A CA 1
ATOM 1789 C C . GLY A 1 234 ? -18.945 -14.613 17.658 1.00 81.44 234 GLY A C 1
ATOM 1790 O O . GLY A 1 234 ? -18.367 -13.542 17.475 1.00 81.44 234 GLY A O 1
ATOM 1791 N N . GLU A 1 235 ? -19.583 -15.268 16.687 1.00 78.00 235 GLU A N 1
ATOM 1792 C CA . GLU A 1 235 ? -19.670 -14.812 15.291 1.00 78.00 235 GLU A CA 1
ATOM 1793 C C . GLU A 1 235 ? -20.679 -13.665 15.088 1.00 78.00 235 GLU A C 1
ATOM 1795 O O . GLU A 1 235 ? -20.518 -12.874 14.162 1.00 78.00 235 GLU A O 1
ATOM 1800 N N . ASP A 1 236 ? -21.657 -13.506 15.988 1.00 79.00 236 ASP A N 1
ATOM 1801 C CA . ASP A 1 236 ? -22.695 -12.464 15.932 1.00 79.00 236 ASP A CA 1
ATOM 1802 C C . ASP A 1 236 ? -22.268 -11.165 16.642 1.00 79.00 236 ASP A C 1
ATOM 1804 O O . ASP A 1 236 ? -23.088 -10.414 17.179 1.00 79.00 236 ASP A O 1
ATOM 1808 N N . PHE A 1 237 ? -20.962 -10.882 16.669 1.00 82.00 237 PHE A N 1
ATOM 1809 C CA . PHE A 1 237 ? -20.422 -9.731 17.383 1.00 82.00 237 PHE A CA 1
ATOM 1810 C C . PHE A 1 237 ? -21.000 -8.400 16.872 1.00 82.00 237 PHE A C 1
ATOM 1812 O O . PHE A 1 237 ? -20.837 -8.021 15.709 1.00 82.00 237 PHE A O 1
ATOM 1819 N N . LYS A 1 238 ? -21.604 -7.632 17.788 1.00 84.12 238 LYS A N 1
ATOM 1820 C CA . LYS A 1 238 ? -22.040 -6.250 17.560 1.00 84.12 238 LYS A CA 1
ATOM 1821 C C . LYS A 1 238 ? -21.498 -5.320 18.631 1.00 84.12 238 LYS A C 1
ATOM 1823 O O . LYS A 1 238 ? -21.742 -5.497 19.821 1.00 84.12 238 LYS A O 1
ATOM 1828 N N . TYR A 1 239 ? -20.827 -4.259 18.203 1.00 84.56 239 TYR A N 1
ATOM 1829 C CA . TYR A 1 239 ? -20.212 -3.306 19.123 1.00 84.56 239 TYR A CA 1
ATOM 1830 C C . TYR A 1 239 ? -21.183 -2.690 20.163 1.00 84.56 239 TYR A C 1
ATOM 1832 O O . TYR A 1 239 ? -20.805 -2.616 21.334 1.00 84.56 239 TYR A O 1
ATOM 1840 N N . PRO A 1 240 ? -22.437 -2.321 19.820 1.00 84.31 240 PRO A N 1
ATOM 1841 C CA . PRO A 1 240 ? -23.381 -1.785 20.807 1.00 84.31 240 PRO A CA 1
ATOM 1842 C C . PRO A 1 240 ? -23.774 -2.794 21.894 1.00 84.31 240 PRO A C 1
ATOM 1844 O O . PRO A 1 240 ? -23.831 -2.449 23.073 1.00 84.31 240 PRO A O 1
ATOM 1847 N N . GLU A 1 241 ? -24.004 -4.053 21.517 1.00 86.12 241 GLU A N 1
ATOM 1848 C CA . GLU A 1 241 ? -24.346 -5.124 22.462 1.00 86.12 241 GLU A CA 1
ATOM 1849 C C . GLU A 1 241 ? -23.173 -5.397 23.415 1.00 86.12 241 GLU A C 1
ATOM 1851 O O . GLU A 1 241 ? -23.361 -5.516 24.627 1.00 86.12 241 GLU A O 1
ATOM 1856 N N . PHE A 1 242 ? -21.945 -5.379 22.888 1.00 87.62 242 PHE A N 1
ATOM 1857 C CA . PHE A 1 242 ? -20.729 -5.461 23.691 1.00 87.62 242 PHE A CA 1
ATOM 1858 C C . PHE A 1 242 ? -20.634 -4.331 24.724 1.00 87.62 242 PHE A C 1
ATOM 1860 O O . PHE A 1 242 ? -20.331 -4.589 25.891 1.00 87.62 242 PHE A O 1
ATOM 1867 N N . GLN A 1 243 ? -20.908 -3.082 24.327 1.00 87.25 243 GLN A N 1
ATOM 1868 C CA . GLN A 1 243 ? -20.894 -1.948 25.255 1.00 87.25 243 GLN A CA 1
ATOM 1869 C C . GLN A 1 243 ? -21.937 -2.113 26.370 1.00 87.25 243 GLN A C 1
ATOM 1871 O O . GLN A 1 243 ? -21.622 -1.842 27.528 1.00 87.25 243 GLN A O 1
ATOM 1876 N N . ILE A 1 244 ? -23.140 -2.605 26.054 1.00 88.38 244 ILE A N 1
ATOM 1877 C CA . ILE A 1 244 ? -24.194 -2.865 27.048 1.00 88.38 244 ILE A CA 1
ATOM 1878 C C . ILE A 1 244 ? -23.725 -3.902 28.076 1.00 88.38 244 ILE A C 1
ATOM 1880 O O . ILE A 1 244 ? -23.744 -3.621 29.276 1.00 88.38 244 ILE A O 1
ATOM 1884 N N . MET A 1 245 ? -23.230 -5.057 27.623 1.00 86.50 245 MET A N 1
ATOM 1885 C CA . MET A 1 245 ? -22.743 -6.110 28.523 1.00 86.50 245 MET A CA 1
ATOM 1886 C C . MET A 1 245 ? -21.541 -5.651 29.355 1.00 86.50 245 MET A C 1
ATOM 1888 O O . MET A 1 245 ? -21.427 -5.972 30.541 1.00 86.50 245 MET A O 1
ATOM 1892 N N . LEU A 1 246 ? -20.649 -4.844 28.774 1.00 87.56 246 LEU A N 1
ATOM 1893 C CA . LEU A 1 246 ? -19.517 -4.282 29.502 1.00 87.56 246 LEU A CA 1
ATOM 1894 C C . LEU A 1 246 ? -19.966 -3.322 30.616 1.00 87.56 246 LEU A C 1
ATOM 1896 O O . LEU A 1 246 ? -19.386 -3.327 31.705 1.00 87.56 246 LEU A O 1
ATOM 1900 N N . GLU A 1 247 ? -20.999 -2.513 30.378 1.00 87.12 247 GLU A N 1
ATOM 1901 C CA . GLU A 1 247 ? -21.582 -1.642 31.403 1.00 87.12 247 GLU A CA 1
ATOM 1902 C C . GLU A 1 247 ? -22.275 -2.431 32.521 1.00 87.12 247 GLU A C 1
ATOM 1904 O O . GLU A 1 247 ? -22.173 -2.058 33.692 1.00 87.12 247 GLU A O 1
ATOM 1909 N N . GLU A 1 248 ? -22.922 -3.555 32.214 1.00 88.06 248 GLU A N 1
ATOM 1910 C CA . GLU A 1 248 ? -23.477 -4.456 33.233 1.00 88.06 248 GLU A CA 1
ATOM 1911 C C . GLU A 1 248 ? -22.379 -5.036 34.131 1.00 88.06 248 GLU A C 1
ATOM 1913 O O . GLU A 1 248 ? -22.481 -4.983 35.361 1.00 88.06 248 GLU A O 1
ATOM 1918 N N . LYS A 1 249 ? -21.266 -5.479 33.538 1.00 84.44 249 LYS A N 1
ATOM 1919 C CA . LYS A 1 249 ? -20.086 -5.957 34.275 1.00 84.44 249 LYS A CA 1
ATOM 1920 C C . LYS A 1 249 ? -19.479 -4.880 35.179 1.00 84.44 249 LYS A C 1
ATOM 1922 O O . LYS A 1 249 ? -19.085 -5.172 36.313 1.00 84.44 249 LYS A O 1
ATOM 1927 N N . LYS A 1 250 ? -19.453 -3.619 34.729 1.00 84.69 250 LYS A N 1
ATOM 1928 C CA . LYS A 1 250 ? -19.038 -2.469 35.557 1.00 84.69 250 LYS A CA 1
ATOM 1929 C C . LYS A 1 250 ? -20.000 -2.233 36.726 1.00 84.69 250 LYS A C 1
ATOM 1931 O O . LYS A 1 250 ? -19.542 -2.039 37.853 1.00 84.69 250 LYS A O 1
ATOM 1936 N N . LYS A 1 251 ? -21.318 -2.283 36.493 1.00 84.56 251 LYS A N 1
ATOM 1937 C CA . LYS A 1 251 ? -22.352 -2.090 37.532 1.00 84.56 251 LYS A CA 1
ATOM 1938 C C . LYS A 1 251 ? -22.317 -3.174 38.607 1.00 84.56 251 LYS A C 1
ATOM 1940 O O . LYS A 1 251 ? -22.462 -2.860 39.787 1.00 84.56 251 LYS A O 1
ATOM 1945 N N . ASN A 1 252 ? -22.037 -4.415 38.219 1.00 83.81 252 ASN A N 1
ATOM 1946 C CA . ASN A 1 252 ? -21.936 -5.555 39.131 1.00 83.81 252 ASN A CA 1
ATOM 1947 C C . ASN A 1 252 ? -20.647 -5.564 39.976 1.00 83.81 252 ASN A C 1
ATOM 1949 O O . ASN A 1 252 ? -20.431 -6.495 40.748 1.00 83.81 252 ASN A O 1
ATOM 1953 N N . LYS A 1 253 ? -19.795 -4.528 39.869 1.00 75.81 253 LYS A N 1
ATOM 1954 C CA . LYS A 1 253 ? -18.505 -4.405 40.575 1.00 75.81 253 LYS A CA 1
ATOM 1955 C C . LYS A 1 253 ? -17.558 -5.589 40.336 1.00 75.81 253 LYS A C 1
ATOM 1957 O O . LYS A 1 253 ? -16.703 -5.872 41.171 1.00 75.81 253 LYS A O 1
ATOM 1962 N N . GLU A 1 254 ? -17.666 -6.242 39.178 1.00 74.88 254 GLU A N 1
ATOM 1963 C CA . GLU A 1 254 ? -16.738 -7.307 38.768 1.00 74.88 254 GLU A CA 1
ATOM 1964 C C . GLU A 1 254 ? -15.336 -6.752 38.439 1.00 74.88 254 GLU A C 1
ATOM 1966 O O . GLU A 1 254 ? -14.360 -7.497 38.379 1.00 74.88 254 GLU A O 1
ATOM 1971 N N . LEU A 1 255 ? -15.225 -5.429 38.266 1.00 77.81 255 LEU A N 1
ATOM 1972 C CA . LEU A 1 255 ? -13.985 -4.696 38.023 1.00 77.81 255 LEU A CA 1
ATOM 1973 C C . LEU A 1 255 ? -13.623 -3.833 39.235 1.00 77.81 255 LEU A C 1
ATOM 1975 O O . LEU A 1 255 ? -14.434 -3.041 39.720 1.00 77.81 255 LEU A O 1
ATOM 1979 N N . ASN A 1 256 ? -12.373 -3.925 39.689 1.00 80.19 256 ASN A N 1
ATOM 1980 C CA . ASN A 1 256 ? -11.852 -3.021 40.709 1.00 80.19 256 ASN A CA 1
ATOM 1981 C C . ASN A 1 256 ? -11.590 -1.608 40.121 1.00 80.19 256 ASN A C 1
ATOM 1983 O O . ASN A 1 256 ? -11.447 -1.458 38.904 1.00 80.19 256 ASN A O 1
ATOM 1987 N N . PRO A 1 257 ? -11.480 -0.553 40.953 1.00 78.06 257 PRO A N 1
ATOM 1988 C CA . PRO A 1 257 ? -11.319 0.822 40.460 1.00 78.06 257 PRO A CA 1
ATOM 1989 C C . PRO A 1 257 ? -10.090 1.041 39.560 1.00 78.06 257 PRO A C 1
ATOM 1991 O O . PRO A 1 257 ? -10.143 1.816 38.606 1.00 78.06 257 PRO A O 1
ATOM 1994 N N . MET A 1 258 ? -8.988 0.333 39.826 1.00 74.69 258 MET A N 1
ATOM 1995 C CA . MET A 1 258 ? -7.748 0.446 39.049 1.00 74.69 258 MET A CA 1
ATOM 1996 C C . MET A 1 258 ? -7.868 -0.227 37.670 1.00 74.69 258 MET A C 1
ATOM 1998 O O . MET A 1 258 ? -7.386 0.303 36.671 1.00 74.69 258 MET A O 1
ATOM 2002 N N . GLN A 1 259 ? -8.568 -1.361 37.600 1.00 80.56 259 GLN A N 1
ATOM 2003 C CA . GLN A 1 259 ? -8.924 -2.057 36.365 1.00 80.56 259 GLN A CA 1
ATOM 2004 C C . GLN A 1 259 ? -9.887 -1.225 35.520 1.00 80.56 259 GLN A C 1
ATOM 2006 O O . GLN A 1 259 ? -9.736 -1.179 34.304 1.00 80.56 259 GLN A O 1
ATOM 2011 N N . LEU A 1 260 ? -10.837 -0.537 36.157 1.00 83.56 260 LEU A N 1
ATOM 2012 C CA . LEU A 1 260 ? -11.801 0.342 35.496 1.00 83.56 260 LEU A CA 1
ATOM 2013 C C . LEU A 1 260 ? -11.105 1.513 34.792 1.00 83.56 260 LEU A C 1
ATOM 2015 O O . LEU A 1 260 ? -11.377 1.764 33.622 1.00 83.56 260 LEU A O 1
ATOM 2019 N N . SER A 1 261 ? -10.159 2.164 35.474 1.00 82.69 261 SER A N 1
ATOM 2020 C CA . SER A 1 261 ? -9.348 3.244 34.899 1.00 82.69 261 SER A CA 1
ATOM 2021 C C . SER A 1 261 ? -8.514 2.765 33.701 1.00 82.69 261 SER A C 1
ATOM 2023 O O . SER A 1 261 ? -8.574 3.350 32.618 1.00 82.69 261 SER A O 1
ATOM 2025 N N . GLY A 1 262 ? -7.803 1.637 33.846 1.00 81.69 262 GLY A N 1
ATOM 2026 C CA . GLY A 1 262 ? -7.009 1.061 32.754 1.00 81.69 262 GLY A CA 1
ATOM 2027 C C . GLY A 1 262 ? -7.855 0.618 31.555 1.00 81.69 262 GLY A C 1
ATOM 2028 O O . GLY A 1 262 ? -7.462 0.824 30.407 1.00 81.69 262 GLY A O 1
ATOM 2029 N N . LEU A 1 263 ? -9.037 0.054 31.812 1.00 84.81 263 LEU A N 1
ATOM 2030 C CA . LEU A 1 263 ? -9.998 -0.317 30.778 1.00 84.81 263 LEU A CA 1
ATOM 2031 C C . LEU A 1 263 ? -10.534 0.918 30.045 1.00 84.81 263 LEU A C 1
ATOM 2033 O O . LEU A 1 263 ? -10.552 0.920 28.820 1.00 84.81 263 LEU A O 1
ATOM 2037 N N . GLN A 1 264 ? -10.938 1.969 30.765 1.00 86.38 264 GLN A N 1
ATOM 2038 C CA . GLN A 1 264 ? -11.437 3.213 30.167 1.00 86.38 264 GLN A CA 1
ATOM 2039 C C . GLN A 1 264 ? -10.404 3.849 29.236 1.00 86.38 264 GLN A C 1
ATOM 2041 O O . GLN A 1 264 ? -10.743 4.224 28.117 1.00 86.38 264 GLN A O 1
ATOM 2046 N N . GLN A 1 265 ? -9.137 3.911 29.654 1.00 84.19 265 GLN A N 1
ATOM 2047 C CA . GLN A 1 265 ? -8.066 4.455 28.820 1.00 84.19 265 GLN A CA 1
ATOM 2048 C C . GLN A 1 265 ? -7.901 3.669 27.510 1.00 84.19 265 GLN A C 1
ATOM 2050 O O . GLN A 1 265 ? -7.757 4.261 26.442 1.00 84.19 265 GLN A O 1
ATOM 2055 N N . ARG A 1 266 ? -7.934 2.334 27.574 1.00 85.62 266 ARG A N 1
ATOM 2056 C CA . ARG A 1 266 ? -7.765 1.476 26.391 1.00 85.62 266 ARG A CA 1
ATOM 2057 C C . ARG A 1 266 ? -8.999 1.441 25.495 1.00 85.62 266 ARG A C 1
ATOM 2059 O O . ARG A 1 266 ? -8.849 1.423 24.278 1.00 85.62 266 ARG A O 1
ATOM 2066 N N . MET A 1 267 ? -10.197 1.488 26.076 1.00 87.06 267 MET A N 1
ATOM 2067 C CA . MET A 1 267 ? -11.447 1.664 25.331 1.00 87.06 267 MET A CA 1
ATOM 2068 C C . MET A 1 267 ? -11.441 2.987 24.566 1.00 87.06 267 MET A C 1
ATOM 2070 O O . MET A 1 267 ? -11.764 2.988 23.387 1.00 87.06 267 MET A O 1
ATOM 2074 N N . ALA A 1 268 ? -10.979 4.082 25.180 1.00 86.56 268 ALA A N 1
ATOM 2075 C CA . ALA A 1 268 ? -10.871 5.372 24.500 1.00 86.56 268 ALA A CA 1
ATOM 2076 C C . ALA A 1 268 ? -9.908 5.328 23.297 1.00 86.56 268 ALA A C 1
ATOM 2078 O O . ALA A 1 268 ? -10.176 5.950 22.268 1.00 86.56 268 ALA A O 1
ATOM 2079 N N . LEU A 1 269 ? -8.806 4.570 23.393 1.00 85.50 269 LEU A N 1
ATOM 2080 C CA . LEU A 1 269 ? -7.911 4.339 22.253 1.00 85.50 269 LEU A CA 1
ATOM 2081 C C . LEU A 1 269 ? -8.618 3.573 21.134 1.00 85.50 269 LEU A C 1
ATOM 2083 O O . LEU A 1 269 ? -8.579 4.019 19.991 1.00 85.50 269 LEU A O 1
ATOM 2087 N N . LEU A 1 270 ? -9.302 2.475 21.458 1.00 87.69 270 LEU A N 1
ATOM 2088 C CA . LEU A 1 270 ? -10.067 1.699 20.484 1.00 87.69 270 LEU A CA 1
ATOM 2089 C C . LEU A 1 270 ? -11.137 2.564 19.797 1.00 87.69 270 LEU A C 1
ATOM 2091 O O . LEU A 1 270 ? -11.147 2.662 18.572 1.00 87.69 270 LEU A O 1
ATOM 2095 N N . GLU A 1 271 ? -11.960 3.266 20.577 1.00 87.19 271 GLU A N 1
ATOM 2096 C CA . GLU A 1 271 ? -13.044 4.135 20.101 1.00 87.19 271 GLU A CA 1
ATOM 2097 C C . GLU A 1 271 ? -12.547 5.281 19.218 1.00 87.19 271 GLU A C 1
ATOM 2099 O O . GLU A 1 271 ? -13.223 5.657 18.260 1.00 87.19 271 GLU A O 1
ATOM 2104 N N . SER A 1 272 ? -11.339 5.799 19.467 1.00 87.00 272 SER A N 1
ATOM 2105 C CA . SER A 1 272 ? -10.763 6.868 18.641 1.00 87.00 272 SER A CA 1
ATOM 2106 C C . SER A 1 272 ? -10.552 6.464 17.176 1.00 87.00 272 SER A C 1
ATOM 2108 O O . SER A 1 272 ? -10.573 7.326 16.294 1.00 87.00 272 SER A O 1
ATOM 2110 N N . PHE A 1 273 ? -10.412 5.163 16.906 1.00 87.25 273 PHE A N 1
ATOM 2111 C CA . PHE A 1 273 ? -10.231 4.590 15.574 1.00 87.25 273 PHE A CA 1
ATOM 2112 C C . PHE A 1 273 ? -11.481 3.874 15.048 1.00 87.25 273 PHE A C 1
ATOM 2114 O O . PHE A 1 273 ? -11.408 3.266 13.985 1.00 87.25 273 PHE A O 1
ATOM 2121 N N . LEU A 1 274 ? -12.630 3.939 15.725 1.00 87.88 274 LEU A N 1
ATOM 2122 C CA . LEU A 1 274 ? -13.867 3.365 15.194 1.00 87.88 274 LEU A CA 1
ATOM 2123 C C . LEU A 1 274 ? -14.592 4.342 14.265 1.00 87.88 274 LEU A C 1
ATOM 2125 O O . LEU A 1 274 ? -14.604 5.567 14.461 1.00 87.88 274 LEU A O 1
ATOM 2129 N N . GLN A 1 275 ? -15.196 3.793 13.213 1.00 84.75 275 GLN A N 1
ATOM 2130 C CA . GLN A 1 275 ? -16.166 4.530 12.408 1.00 84.75 275 GLN A CA 1
ATOM 2131 C C . GLN A 1 275 ? -17.392 4.853 13.265 1.00 84.75 275 GLN A C 1
ATOM 2133 O O . GLN A 1 275 ? -17.802 4.008 14.045 1.00 84.75 275 GLN A O 1
ATOM 2138 N N . PRO A 1 276 ? -17.980 6.054 13.156 1.00 74.06 276 PRO A N 1
ATOM 2139 C CA . PRO A 1 276 ? -19.305 6.274 13.717 1.00 74.06 276 PRO A CA 1
ATOM 2140 C C . PRO A 1 276 ? -20.304 5.382 12.967 1.00 74.06 276 PRO A C 1
ATOM 2142 O O . PRO A 1 276 ? -20.223 5.271 11.741 1.00 74.06 276 PRO A O 1
ATOM 2145 N N . GLU A 1 277 ? -21.230 4.740 13.679 1.00 63.41 277 GLU A N 1
ATOM 2146 C CA . GLU A 1 277 ? -22.297 3.976 13.031 1.00 63.41 277 GLU A CA 1
ATOM 2147 C C . GLU A 1 277 ? -23.105 4.902 12.112 1.00 63.41 277 GLU A C 1
ATOM 2149 O O . GLU A 1 277 ? -23.472 6.016 12.499 1.00 63.41 277 GLU A O 1
ATOM 2154 N N . LEU A 1 278 ? -23.374 4.458 10.877 1.00 51.62 278 LEU A N 1
ATOM 2155 C CA . LEU A 1 278 ? -24.335 5.127 9.998 1.00 51.62 278 LEU A CA 1
ATOM 2156 C C . LEU A 1 278 ? -25.727 5.005 10.637 1.00 51.62 278 LEU A C 1
ATOM 2158 O O . LEU A 1 278 ? -26.458 4.056 10.371 1.00 51.62 278 LEU A O 1
ATOM 2162 N N . GLY A 1 279 ? -26.058 5.941 11.525 1.00 48.91 279 GLY A N 1
ATOM 2163 C CA . GLY A 1 279 ? -27.287 5.888 12.313 1.00 48.91 279 GLY A CA 1
ATOM 2164 C C . GLY A 1 279 ? -27.693 7.175 13.028 1.00 48.91 279 GLY A C 1
ATOM 2165 O O . GLY A 1 279 ? -28.733 7.165 13.676 1.00 48.91 279 GLY A O 1
ATOM 2166 N N . THR A 1 280 ? -26.948 8.279 12.911 1.00 36.97 280 THR A N 1
ATOM 2167 C CA . THR A 1 280 ? -27.378 9.601 13.408 1.00 36.97 280 THR A CA 1
ATOM 2168 C C . THR A 1 280 ? -26.748 10.750 12.610 1.00 36.97 280 THR A C 1
ATOM 2170 O O . THR A 1 280 ? -25.771 11.370 13.027 1.00 36.97 280 THR A O 1
ATOM 2173 N N . ALA A 1 281 ? -27.338 11.050 11.453 1.00 30.62 281 ALA A N 1
ATOM 2174 C CA . ALA A 1 281 ? -27.393 12.388 10.860 1.00 30.62 281 ALA A CA 1
ATOM 2175 C C . ALA A 1 281 ? -28.640 12.482 9.976 1.00 30.62 281 ALA A C 1
ATOM 2177 O O . ALA A 1 281 ? -28.853 11.534 9.186 1.00 30.62 281 ALA A O 1
#

Radius of gyration: 31.29 Å; Cα contacts (8 Å, |Δi|>4): 289; chains: 1; bounding box: 74×80×94 Å

Foldseek 3Di:
DDDDDDDDDDDDDDDPVPDDPVNVVVCVVVVPPPDPDDPPCLLQDQKDFPVSCVVCVVSQQAKFFQDFAQWDDDPPDIDDDPGGTMMGRLVHDDDDDQDDDPPPCSLVSVLLVQCSQAKADDCNGPHDPDHDDDDDDDDDDPPDLDDDSNLCQLDDPDPPIDGDQAEAEDALVCQVVNVVVCCVVPNPSYHYDHQADEQLRDALVNLCVLLVQDPPDDGPPVNVVLVVLRVVCDNVDGPVVSVVVVVVCVVVPVDDPVRVVSVVVSVVSNVSRHDDPPPDD

Mean predicted aligned error: 12.79 Å

pLDDT: mean 79.91, std 16.85, range [26.39, 95.44]

Solvent-accessible surface area (backbone atoms only — not comparable to full-atom values): 17587 Å² total; per-residue (Å²): 134,84,88,80,86,89,78,92,74,90,85,75,95,79,79,78,74,79,71,48,74,64,58,56,51,54,33,64,75,65,69,59,67,93,58,98,60,78,58,66,70,67,68,54,37,43,67,37,46,45,74,57,42,70,78,42,53,90,70,50,85,30,29,13,50,68,51,68,56,81,64,47,80,53,102,90,44,78,47,70,61,95,61,31,48,28,34,33,31,70,79,33,94,77,86,85,86,81,78,76,63,91,89,69,44,51,71,56,53,54,44,41,56,49,44,34,42,39,45,40,88,43,74,84,39,35,43,43,86,70,73,54,87,85,87,82,89,82,86,75,68,90,89,61,96,70,79,64,75,73,60,55,57,43,63,58,95,48,91,86,53,53,52,47,85,42,74,45,73,35,57,55,95,42,40,72,62,50,40,50,56,48,36,75,76,53,40,91,51,49,48,70,41,60,46,52,47,53,66,89,70,60,45,73,65,50,50,37,58,51,38,65,57,58,90,88,50,88,70,57,74,59,52,58,54,52,51,50,53,49,58,75,44,52,92,74,58,46,65,69,61,52,52,51,56,51,49,51,43,53,74,71,57,77,52,54,75,69,48,48,53,57,46,52,57,26,50,51,51,37,57,63,32,43,50,80,74,96,80,83,132